Protein AF-A0A177WB47-F1 (afdb_monomer)

Sequence (197 aa):
MQNAIFSNPTEIIQFLQNNPDLIGLFPIPREPNLSLDLPILSHIHSIQEYIQTLSYNYLGEPFFVVKKSSSVRNLLKLAQKMVQQALPIKCLEATILGIYLTMKFDDLLRMSCLGGKWGAIGLSKKSDLMNKSLTYTTCYEKNNHTLLKIKLGLPVTHNPASNEKIVWKKSSIRLQDTLWDISSKEIDAHSRSLRSL

Nearest PDB structures (foldseek):
  6j8o-assembly1_B  TM=9.085E-01  e=1.543E-15  Homo sapiens
  6j8n-assembly2_D  TM=9.228E-01  e=4.331E-15  Homo sapiens
  6jzd-assembly1_A  TM=8.243E-01  e=1.215E-14  Mus musculus
  6j4s-assembly1_A  TM=8.209E-01  e=1.975E-14  Homo sapiens
  6jzc-assembly1_A  TM=8.174E-01  e=3.624E-14  Mus musculus

Radius of gyration: 19.15 Å; Cα contacts (8 Å, |Δi|>4): 218; chains: 1; bounding box: 44×48×48 Å

Foldseek 3Di:
DPPPPDPDPVVVVVVCVVCVCVVVVQDQDDQFPPDPPDDPVSLLVSLQVLLPSLPADPPPDAPQDDDLQFFLLVLLVSLVVCNVVSHHHAFVNQLSVSCNSCLPPPQAFSQDDRPNFGWFATDDPDPLCGTDGDDDQVSCVVVVHHDFKDFGFATDHSDSPTRDGTGRGPDMDTDDPPPPVVSVVVVVVVVVVNVVD

Organism: Batrachochytrium dendrobatidis (strain JEL423) (NCBI:txid403673)

InterPro domains:
  IPR028131 Tubulinyl-Tyr carboxypeptidase [PF14822] (16-111)
  IPR028131 Tubulinyl-Tyr carboxypeptidase [PF14822] (115-195)
  IPR028131 Tubulinyl-Tyr carboxypeptidase [PTHR15750] (25-112)

Secondary structure (DSSP, 8-state):
----SSSSHHHHHHHHHH-GGGGGGSPPPPPP---TTS-HHHHHHHHHHHHHHT-B--SSS-SS---TTSBHHHHHHHHHHHHHH---B-HHHHHHHHHHHTTT-TT--TT--BTTB-------SSGGGSS-SS--HHHHHHTT----EEEE--PPPS-TT--PBP---SEEEEPPTT-HHHHHHHHHHHHHHHHT-

Mean predicted aligned error: 7.36 Å

pLDDT: mean 83.77, std 13.27, range [35.53, 98.25]

Solvent-accessible surface area (backbone atoms only — not comparable to full-atom values): 12032 Å² total; per-residue (Å²): 134,83,85,62,93,52,95,49,72,66,58,50,53,54,51,50,69,76,42,65,70,61,60,74,77,60,71,82,76,69,78,54,72,70,60,84,90,52,57,71,69,57,36,54,48,33,47,44,51,42,61,53,72,36,36,74,55,80,80,81,72,74,84,68,85,82,62,76,84,43,25,44,29,60,46,40,58,50,29,53,49,46,67,75,65,57,56,45,37,48,44,70,52,32,42,44,37,49,52,53,78,45,37,87,41,82,82,56,48,62,78,38,54,55,97,87,44,54,60,46,71,45,42,47,98,44,78,78,66,31,56,46,81,79,74,66,68,71,43,37,51,76,68,78,38,83,82,53,66,52,68,41,47,53,65,56,78,63,57,69,80,34,76,54,58,64,46,67,65,73,46,75,50,71,55,59,101,84,47,66,74,56,54,48,51,54,53,49,49,54,55,52,58,61,77,77,109

Structure (mmCIF, N/CA/C/O backbone):
data_AF-A0A177WB47-F1
#
_entry.id   AF-A0A177WB47-F1
#
loop_
_atom_site.group_PDB
_atom_site.id
_atom_site.type_symbol
_atom_site.label_atom_id
_atom_site.label_alt_id
_atom_site.label_comp_id
_atom_site.label_asym_id
_atom_site.label_entity_id
_atom_site.label_seq_id
_atom_site.pdbx_PDB_ins_code
_atom_site.Cartn_x
_atom_site.Cartn_y
_atom_site.Cartn_z
_atom_site.occupancy
_atom_site.B_iso_or_equiv
_atom_site.auth_seq_id
_atom_site.auth_comp_id
_atom_site.auth_asym_id
_atom_site.auth_atom_id
_atom_site.pdbx_PDB_model_num
ATOM 1 N N . MET A 1 1 ? -3.945 27.318 7.283 1.00 35.53 1 MET A N 1
ATOM 2 C CA . MET A 1 1 ? -4.902 27.750 8.319 1.00 35.53 1 MET A CA 1
ATOM 3 C C . MET A 1 1 ? -5.394 26.487 9.014 1.00 35.53 1 MET A C 1
ATOM 5 O O . MET A 1 1 ? -6.149 25.738 8.411 1.00 35.53 1 MET A O 1
ATOM 9 N N . GLN A 1 2 ? -4.845 26.145 10.182 1.00 43.19 2 GLN A N 1
ATOM 10 C CA . GLN A 1 2 ? -5.399 25.058 10.994 1.00 43.19 2 GLN A CA 1
ATOM 11 C C . GLN A 1 2 ? -6.590 25.649 11.744 1.00 43.19 2 GLN A C 1
ATOM 13 O O . GLN A 1 2 ? -6.401 26.388 12.703 1.00 43.19 2 GLN A O 1
ATOM 18 N N . ASN A 1 3 ? -7.804 25.361 11.280 1.00 41.91 3 ASN A N 1
ATOM 19 C CA . ASN A 1 3 ? -9.007 25.551 12.086 1.00 41.91 3 ASN A CA 1
ATOM 20 C C . ASN A 1 3 ? -9.001 24.453 13.152 1.00 41.91 3 ASN A C 1
ATOM 22 O O . ASN A 1 3 ? -9.633 23.411 12.988 1.00 41.91 3 ASN A O 1
ATOM 26 N N . ALA A 1 4 ? -8.178 24.624 14.182 1.00 61.75 4 ALA A N 1
ATOM 27 C CA . ALA A 1 4 ? -8.103 23.666 15.266 1.00 61.75 4 ALA A CA 1
ATOM 28 C C . ALA A 1 4 ? -9.305 23.909 16.184 1.00 61.75 4 ALA A C 1
ATOM 30 O O . ALA A 1 4 ? -9.297 24.811 17.010 1.00 61.75 4 ALA A O 1
ATOM 31 N N . ILE A 1 5 ? -10.356 23.108 15.987 1.00 74.06 5 ILE A N 1
ATOM 32 C CA . ILE A 1 5 ? -11.544 23.038 16.857 1.00 74.06 5 ILE A CA 1
ATOM 33 C C . ILE A 1 5 ? -11.142 22.729 18.314 1.00 74.06 5 ILE A C 1
ATOM 35 O O . ILE A 1 5 ? -11.866 23.079 19.239 1.00 74.06 5 ILE A O 1
ATOM 39 N N . PHE A 1 6 ? -9.971 22.115 18.514 1.00 81.19 6 PHE A N 1
ATOM 40 C CA . PHE A 1 6 ? -9.414 21.752 19.813 1.00 81.19 6 PHE A CA 1
ATOM 41 C C . PHE A 1 6 ? -8.069 22.443 20.036 1.00 81.19 6 PHE A C 1
ATOM 43 O O . PHE A 1 6 ? -7.228 22.486 19.135 1.00 81.19 6 PHE A O 1
ATOM 50 N N . SER A 1 7 ? -7.852 22.934 21.251 1.00 81.19 7 SER A N 1
ATOM 51 C CA . SER A 1 7 ? -6.671 23.718 21.625 1.00 81.19 7 SER A CA 1
ATOM 52 C C . SER A 1 7 ? -5.485 22.832 22.020 1.00 81.19 7 SER A C 1
ATOM 54 O O . SER A 1 7 ? -4.336 23.267 21.960 1.00 81.19 7 SER A O 1
ATOM 56 N N . ASN A 1 8 ? -5.742 21.585 22.433 1.00 85.06 8 ASN A N 1
ATOM 57 C CA . ASN A 1 8 ? -4.722 20.609 22.827 1.00 85.06 8 ASN A CA 1
ATOM 58 C C . ASN A 1 8 ? -5.197 19.147 22.626 1.00 85.06 8 ASN A C 1
ATOM 60 O O . ASN A 1 8 ? -6.395 18.899 22.476 1.00 85.06 8 ASN A O 1
ATOM 64 N N . PRO A 1 9 ? -4.281 18.154 22.632 1.00 85.12 9 PRO A N 1
ATOM 65 C CA . PRO A 1 9 ? -4.636 16.742 22.447 1.00 85.12 9 PRO A CA 1
ATOM 66 C C . PRO A 1 9 ? -5.570 16.162 23.518 1.00 85.12 9 PRO A C 1
ATOM 68 O O . PRO A 1 9 ? -6.348 15.259 23.217 1.00 85.12 9 PRO A O 1
ATOM 71 N N . THR A 1 10 ? -5.514 16.663 24.753 1.00 89.31 10 THR A N 1
ATOM 72 C CA . THR A 1 10 ? -6.343 16.164 25.861 1.00 89.31 10 THR A CA 1
ATOM 73 C C . THR A 1 10 ? -7.822 16.456 25.622 1.00 89.31 10 THR A C 1
ATOM 75 O O . THR A 1 10 ? -8.659 15.587 25.854 1.00 89.31 10 THR A O 1
ATOM 78 N N . GLU A 1 11 ? -8.147 17.634 25.081 1.00 92.00 11 GLU A N 1
ATOM 79 C CA . GLU A 1 11 ? -9.515 17.988 24.683 1.00 92.00 11 GLU A CA 1
ATOM 80 C C . GLU A 1 11 ? -10.075 17.027 23.629 1.00 92.00 11 GLU A C 1
ATOM 82 O O . GLU A 1 11 ? -11.230 16.620 23.726 1.00 92.00 11 GLU A O 1
ATOM 87 N N . ILE A 1 12 ? -9.250 16.604 22.664 1.00 88.75 12 ILE A N 1
ATOM 88 C CA . ILE A 1 12 ? -9.646 15.628 21.639 1.00 88.75 12 ILE A CA 1
ATOM 89 C C . ILE A 1 12 ? -9.969 14.281 22.289 1.00 88.75 12 ILE A C 1
ATOM 91 O O . ILE A 1 12 ? -11.000 13.682 21.989 1.00 88.75 12 ILE A O 1
ATOM 95 N N . ILE A 1 13 ? -9.103 13.802 23.188 1.00 89.12 13 ILE A N 1
ATOM 96 C CA . ILE A 1 13 ? -9.300 12.522 23.883 1.00 89.12 13 ILE A CA 1
ATOM 97 C C . ILE A 1 13 ? -10.595 12.560 24.694 1.00 89.12 13 ILE A C 1
ATOM 99 O O . ILE A 1 13 ? -11.420 11.658 24.559 1.00 89.12 13 ILE A O 1
ATOM 103 N N . GLN A 1 14 ? -10.799 13.617 25.482 1.00 92.75 14 GLN A N 1
ATOM 104 C CA . GLN A 1 14 ? -11.998 13.766 26.300 1.00 92.75 14 GLN A CA 1
ATOM 105 C C . GLN A 1 14 ? -13.261 13.860 25.436 1.00 92.75 14 GLN A C 1
ATOM 107 O O . GLN A 1 14 ? -14.273 13.236 25.749 1.00 92.75 14 GLN A O 1
ATOM 112 N N . PHE A 1 15 ? -13.201 14.598 24.324 1.00 92.56 15 PHE A N 1
ATOM 113 C CA . PHE A 1 15 ? -14.300 14.690 23.370 1.00 92.56 15 PHE A CA 1
ATOM 114 C C . PHE A 1 15 ? -14.662 13.315 22.797 1.00 92.56 15 PHE A C 1
ATOM 116 O O . PHE A 1 15 ? -15.832 12.945 22.813 1.00 92.56 15 PHE A O 1
ATOM 123 N N . LEU A 1 16 ? -13.679 12.534 22.341 1.00 90.31 16 LEU A N 1
ATOM 124 C CA . LEU A 1 16 ? -13.920 11.195 21.797 1.00 90.31 16 LEU A CA 1
ATOM 125 C C . LEU A 1 16 ? -14.473 10.232 22.858 1.00 90.31 16 LEU A C 1
ATOM 127 O O . LEU A 1 16 ? -15.397 9.477 22.568 1.00 90.31 16 LEU A O 1
ATOM 131 N N . GLN A 1 17 ? -13.959 10.282 24.090 1.00 91.12 17 GLN A N 1
ATOM 132 C CA . GLN A 1 17 ? -14.448 9.461 25.206 1.00 91.12 17 GLN A CA 1
ATOM 133 C C . GLN A 1 17 ? -15.896 9.788 25.586 1.00 91.12 17 GLN A C 1
ATOM 135 O O . GLN A 1 17 ? -16.665 8.884 25.902 1.00 91.12 17 GLN A O 1
ATOM 140 N N . ASN A 1 18 ? -16.274 11.065 25.524 1.00 95.12 18 ASN A N 1
ATOM 141 C CA . ASN A 1 18 ? -17.628 11.520 25.834 1.00 95.12 18 ASN A CA 1
ATOM 142 C C . ASN A 1 18 ? -18.629 11.268 24.694 1.00 95.12 18 ASN A C 1
ATOM 144 O O . ASN A 1 18 ? -19.830 11.394 24.915 1.00 95.12 18 ASN A O 1
ATOM 148 N N . ASN A 1 19 ? -18.159 10.934 23.488 1.00 93.31 19 ASN A N 1
ATOM 149 C CA . ASN A 1 19 ? -18.999 10.737 22.305 1.00 93.31 19 ASN A CA 1
ATOM 150 C C . ASN A 1 19 ? -18.713 9.375 21.635 1.00 93.31 19 ASN A C 1
ATOM 152 O O . ASN A 1 19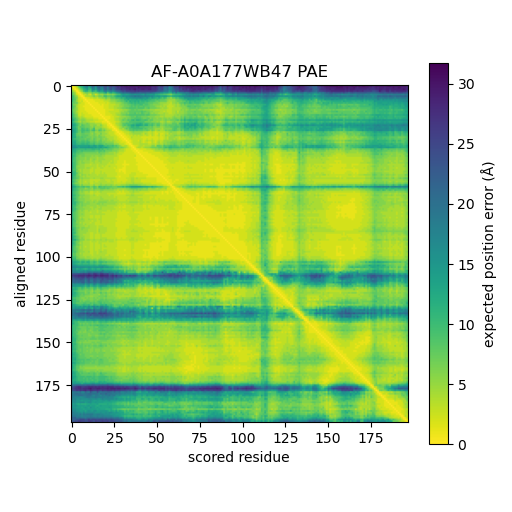 ? -18.278 9.336 20.479 1.00 93.31 19 ASN A O 1
ATOM 156 N N . PRO A 1 20 ? -18.954 8.243 22.326 1.00 89.00 20 PRO A N 1
ATOM 157 C CA . PRO A 1 20 ? -18.661 6.913 21.787 1.00 89.00 20 PRO A CA 1
ATOM 158 C C . PRO A 1 20 ? -19.474 6.587 20.524 1.00 89.00 20 PRO A C 1
ATOM 160 O O . PRO A 1 20 ? -18.984 5.884 19.641 1.00 89.00 20 PRO A O 1
ATOM 163 N N . ASP A 1 21 ? -20.675 7.153 20.390 1.00 89.12 21 ASP A N 1
ATOM 164 C CA . ASP A 1 21 ? -21.579 6.917 19.258 1.00 89.12 21 ASP A CA 1
ATOM 165 C C . ASP A 1 21 ? -21.038 7.449 17.921 1.00 89.12 21 ASP A C 1
ATOM 167 O O . ASP A 1 21 ? -21.497 7.027 16.857 1.00 89.12 21 ASP A O 1
ATOM 171 N N . LEU A 1 22 ? -20.008 8.310 17.944 1.00 86.62 22 LEU A N 1
ATOM 172 C CA . LEU A 1 22 ? -19.309 8.764 16.735 1.00 86.62 22 LEU A CA 1
ATOM 173 C C . LEU A 1 22 ? -18.748 7.598 15.916 1.00 86.62 22 LEU A C 1
ATOM 175 O O . LEU A 1 22 ? -18.581 7.737 14.705 1.00 86.62 22 LEU A O 1
ATOM 179 N N . ILE A 1 23 ? -18.495 6.443 16.541 1.00 80.50 23 ILE A N 1
ATOM 180 C CA . ILE A 1 23 ? -18.060 5.238 15.830 1.00 80.50 23 ILE A CA 1
ATOM 181 C C . ILE A 1 23 ? -19.083 4.785 14.778 1.00 80.50 23 ILE A C 1
ATOM 183 O O . ILE A 1 23 ? -18.698 4.282 13.726 1.00 80.50 23 ILE A O 1
ATOM 187 N N . GLY A 1 24 ? -20.377 5.026 15.012 1.00 80.44 24 GLY A N 1
ATOM 188 C CA . GLY A 1 24 ? -21.456 4.675 14.089 1.00 80.44 24 GLY A CA 1
ATOM 189 C C . GLY A 1 24 ? -21.517 5.547 12.831 1.00 80.44 24 GLY A C 1
ATOM 190 O O . GLY A 1 24 ? -22.168 5.166 11.861 1.00 80.44 24 GLY A O 1
ATOM 191 N N . LEU A 1 25 ? -20.823 6.692 12.812 1.00 82.88 25 LEU A N 1
ATOM 192 C CA . LEU A 1 25 ? -20.766 7.582 11.646 1.00 82.88 25 LEU A CA 1
ATOM 193 C C . LEU A 1 25 ? -19.817 7.075 10.552 1.00 82.88 25 LEU A C 1
ATOM 195 O O . LEU A 1 25 ? -19.886 7.548 9.417 1.00 82.88 25 LEU A O 1
ATOM 199 N N . PHE A 1 26 ? -18.940 6.123 10.878 1.00 79.44 26 PHE A N 1
ATOM 200 C CA . PHE A 1 26 ? -17.936 5.587 9.965 1.00 79.44 26 PHE A CA 1
ATOM 201 C C . PHE A 1 26 ? -18.284 4.136 9.615 1.00 79.44 26 PHE A C 1
ATOM 203 O O . PHE A 1 26 ? -17.839 3.212 10.300 1.00 79.44 26 PHE A O 1
ATOM 210 N N . PRO A 1 27 ? -19.107 3.903 8.575 1.00 82.88 27 PRO A N 1
ATOM 211 C CA . PRO A 1 27 ? -19.481 2.552 8.188 1.00 82.88 27 PRO A CA 1
ATOM 212 C C . PRO A 1 27 ? -18.251 1.756 7.746 1.00 82.88 27 PRO A C 1
ATOM 214 O O . PRO A 1 27 ? -17.346 2.292 7.103 1.00 82.88 27 PRO A O 1
ATOM 217 N N . ILE A 1 28 ? -18.258 0.453 8.038 1.00 86.69 28 ILE A N 1
ATOM 218 C CA . ILE A 1 28 ? -17.223 -0.470 7.564 1.00 86.69 28 ILE A CA 1
ATOM 219 C C . ILE A 1 28 ? -17.190 -0.405 6.026 1.00 86.69 28 ILE A C 1
ATOM 221 O O . ILE A 1 28 ? -18.231 -0.621 5.389 1.00 86.69 28 ILE A O 1
ATOM 225 N N . PRO A 1 29 ? -16.032 -0.105 5.409 1.00 91.62 29 PRO A N 1
ATOM 226 C CA . PRO A 1 29 ? -15.920 -0.035 3.964 1.00 91.62 29 PRO A CA 1
ATOM 227 C C . PRO A 1 29 ? -16.296 -1.356 3.302 1.00 91.62 29 PRO A C 1
ATOM 229 O O . PRO A 1 29 ? -15.897 -2.434 3.747 1.00 91.62 29 PRO A O 1
ATOM 232 N N . ARG A 1 30 ? -17.040 -1.271 2.199 1.00 90.50 30 ARG A N 1
ATOM 233 C CA . ARG A 1 30 ? -17.359 -2.445 1.383 1.00 90.50 30 ARG A CA 1
ATOM 234 C C . ARG A 1 30 ? -16.112 -2.905 0.641 1.00 90.50 30 ARG A C 1
ATOM 236 O O . ARG A 1 30 ? -15.402 -2.085 0.064 1.00 90.50 30 ARG A O 1
ATOM 243 N N . GLU A 1 31 ? -15.881 -4.212 0.628 1.00 91.19 31 GLU A N 1
ATOM 244 C CA . GLU A 1 31 ? -14.813 -4.811 -0.169 1.00 91.19 31 GLU A CA 1
ATOM 245 C C . GLU A 1 31 ? -14.965 -4.466 -1.664 1.00 91.19 31 GLU A C 1
ATOM 247 O O . GLU A 1 31 ? -16.089 -4.294 -2.152 1.00 91.19 31 GLU A O 1
ATOM 252 N N . PRO A 1 32 ? -13.849 -4.348 -2.407 1.00 92.38 32 PRO A N 1
ATOM 253 C CA . PRO A 1 32 ? -13.889 -3.947 -3.805 1.00 92.38 32 PRO A CA 1
ATOM 254 C C . PRO A 1 32 ? -14.646 -4.972 -4.655 1.00 92.38 32 PRO A C 1
ATOM 256 O O . PRO A 1 32 ? -14.487 -6.184 -4.491 1.00 92.38 32 PRO A O 1
ATOM 259 N N . ASN A 1 33 ? -15.435 -4.492 -5.620 1.00 87.81 33 ASN A N 1
ATOM 260 C CA . ASN A 1 33 ? -16.057 -5.373 -6.602 1.00 87.81 33 ASN A CA 1
ATOM 261 C C . ASN A 1 33 ? -14.995 -5.871 -7.583 1.00 87.81 33 ASN A C 1
ATOM 263 O O . ASN A 1 33 ? -14.490 -5.126 -8.420 1.00 87.81 33 ASN A O 1
ATOM 267 N N . LEU A 1 34 ? -14.677 -7.154 -7.478 1.00 87.38 34 LEU A N 1
ATOM 268 C CA . LEU A 1 34 ? -13.684 -7.800 -8.317 1.00 87.38 34 LEU A CA 1
ATOM 269 C C . LEU A 1 34 ? -14.317 -8.850 -9.245 1.00 87.38 34 LEU A C 1
ATOM 271 O O . LEU A 1 34 ? -13.699 -9.888 -9.478 1.00 87.38 34 LEU A O 1
ATOM 275 N N . SER A 1 35 ? -15.549 -8.636 -9.726 1.00 87.12 35 SER A N 1
ATOM 276 C CA . SER A 1 35 ? -16.195 -9.548 -10.687 1.00 87.12 35 SER A CA 1
ATOM 277 C C . SER A 1 35 ? -15.320 -9.767 -11.923 1.00 87.12 35 SER A C 1
ATOM 279 O O . SER A 1 35 ? -14.767 -8.806 -12.453 1.00 87.12 35 SER A O 1
ATOM 281 N N . LEU A 1 36 ? -15.211 -11.009 -12.399 1.00 80.12 36 LEU A N 1
ATOM 282 C CA . LEU A 1 36 ? -14.372 -11.362 -13.553 1.00 80.12 36 LEU A CA 1
ATOM 283 C C . LEU A 1 36 ? -14.851 -10.724 -14.869 1.00 80.12 36 LEU A C 1
ATOM 285 O O . LEU A 1 36 ? -14.055 -10.595 -15.791 1.00 80.12 36 LEU A O 1
ATOM 289 N N . ASP A 1 37 ? -16.103 -10.265 -14.928 1.00 87.19 37 ASP A N 1
ATOM 290 C CA . ASP A 1 37 ? -16.680 -9.602 -16.108 1.00 87.19 37 ASP A CA 1
ATOM 291 C C . ASP A 1 37 ? -16.164 -8.169 -16.314 1.00 87.19 37 ASP A C 1
ATOM 293 O O . ASP A 1 37 ? -16.398 -7.554 -17.356 1.00 87.19 37 ASP A O 1
ATOM 297 N N . LEU A 1 38 ? -15.488 -7.600 -15.310 1.00 86.00 38 LEU A N 1
ATOM 298 C CA . LEU A 1 38 ? -14.963 -6.242 -15.380 1.00 86.00 38 LEU A CA 1
ATOM 299 C C . LEU A 1 38 ? -13.531 -6.221 -15.943 1.00 86.00 38 LEU A C 1
ATOM 301 O O . LEU A 1 38 ? -12.730 -7.107 -15.641 1.00 86.00 38 LEU A O 1
ATOM 305 N N . PRO A 1 39 ? -13.154 -5.169 -16.692 1.00 86.44 39 PRO A N 1
ATOM 306 C CA . PRO A 1 39 ? -11.772 -4.969 -17.110 1.00 86.44 39 PRO A CA 1
ATOM 307 C C . PRO A 1 39 ? -10.815 -4.826 -15.917 1.00 86.44 39 PRO A C 1
ATOM 309 O O . PRO A 1 39 ? -11.140 -4.189 -14.915 1.00 86.44 39 PRO A O 1
ATOM 312 N N . ILE A 1 40 ? -9.572 -5.293 -16.072 1.00 84.25 40 ILE A N 1
ATOM 313 C CA . ILE A 1 40 ? -8.533 -5.221 -15.026 1.00 84.25 40 ILE A CA 1
ATOM 314 C C . ILE A 1 40 ? -8.281 -3.800 -14.494 1.00 84.25 40 ILE A C 1
ATOM 316 O O . ILE A 1 40 ? -8.005 -3.610 -13.311 1.00 84.25 40 ILE A O 1
ATOM 320 N N . LEU A 1 41 ? -8.412 -2.772 -15.340 1.00 84.12 41 LEU A N 1
ATOM 321 C CA . LEU A 1 41 ? -8.284 -1.376 -14.904 1.00 84.12 41 LEU A CA 1
ATOM 322 C C . LEU A 1 41 ? -9.405 -0.966 -13.940 1.00 84.12 41 LEU A C 1
ATOM 324 O O . LEU A 1 41 ? -9.142 -0.221 -12.998 1.00 84.12 41 LEU A O 1
ATOM 328 N N . SER A 1 42 ? -10.622 -1.478 -14.135 1.00 88.19 42 SER A N 1
ATOM 329 C CA . SER A 1 42 ? -11.742 -1.263 -13.216 1.00 88.19 42 SER A CA 1
ATOM 330 C C . SER A 1 42 ? -11.470 -1.926 -11.867 1.00 88.19 42 SER A C 1
ATOM 332 O O . SER A 1 42 ? -11.699 -1.306 -10.834 1.00 88.19 42 SER A O 1
ATOM 334 N N . HIS A 1 43 ? -10.883 -3.129 -11.854 1.00 88.94 43 HIS A N 1
ATOM 335 C CA . HIS A 1 43 ? -10.451 -3.770 -10.605 1.00 88.94 43 HIS A CA 1
ATOM 336 C C . HIS A 1 43 ? -9.392 -2.952 -9.873 1.00 88.94 43 HIS A C 1
ATOM 338 O O . HIS A 1 43 ? -9.518 -2.722 -8.675 1.00 88.94 43 HIS A O 1
ATOM 344 N N . ILE A 1 44 ? -8.362 -2.483 -10.584 1.00 88.19 44 ILE A N 1
ATOM 345 C CA . ILE A 1 44 ? -7.301 -1.644 -10.007 1.00 88.19 44 ILE A CA 1
ATOM 346 C C . ILE A 1 44 ? -7.896 -0.369 -9.394 1.00 88.19 44 ILE A C 1
ATOM 348 O O . ILE A 1 44 ? -7.496 0.017 -8.295 1.00 88.19 44 ILE A O 1
ATOM 352 N N . HIS A 1 45 ? -8.867 0.253 -10.069 1.00 88.94 45 HIS A N 1
ATOM 353 C CA . HIS A 1 45 ? -9.577 1.421 -9.553 1.00 88.94 45 HIS A CA 1
ATOM 354 C C . HIS A 1 45 ? -10.328 1.105 -8.257 1.00 88.94 45 HIS A C 1
ATOM 356 O O . HIS A 1 45 ? -10.079 1.752 -7.244 1.00 88.94 45 HIS A O 1
ATOM 362 N N . SER A 1 46 ? -11.166 0.064 -8.251 1.00 92.56 46 SER A N 1
ATOM 363 C CA . SER A 1 46 ? -11.932 -0.324 -7.062 1.00 92.56 46 SER A CA 1
ATOM 364 C C . SER A 1 46 ? -11.036 -0.717 -5.884 1.00 92.56 46 SER A C 1
ATOM 366 O O . SER A 1 46 ? -11.344 -0.394 -4.739 1.00 92.56 46 SER A O 1
ATOM 368 N N . ILE A 1 47 ? -9.898 -1.370 -6.141 1.00 93.62 47 ILE A N 1
ATOM 369 C CA . ILE A 1 47 ? -8.898 -1.680 -5.108 1.00 93.62 47 ILE A CA 1
ATOM 370 C C . ILE A 1 47 ? -8.310 -0.397 -4.520 1.00 93.62 47 ILE A C 1
ATOM 372 O O . ILE A 1 47 ? -8.163 -0.286 -3.303 1.00 93.62 47 ILE A O 1
ATOM 376 N N . GLN A 1 48 ? -7.962 0.571 -5.368 1.00 93.44 48 GLN A N 1
ATOM 377 C CA . GLN A 1 48 ? -7.398 1.834 -4.914 1.00 93.44 48 GLN A CA 1
ATOM 378 C C . GLN A 1 48 ? -8.413 2.666 -4.118 1.00 93.44 48 GLN A C 1
ATOM 380 O O . GLN A 1 48 ? -8.037 3.235 -3.093 1.00 93.44 48 GLN A O 1
ATOM 385 N N . GLU A 1 49 ? -9.678 2.707 -4.545 1.00 93.62 49 GLU A N 1
ATOM 386 C CA . GLU A 1 49 ? -10.769 3.345 -3.797 1.00 93.62 49 GLU A CA 1
ATOM 387 C C . GLU A 1 49 ? -10.929 2.699 -2.422 1.00 93.62 49 GLU A C 1
ATOM 389 O O . GLU A 1 49 ? -10.908 3.394 -1.409 1.00 93.62 49 GLU A O 1
ATOM 394 N N . TYR A 1 50 ? -10.981 1.366 -2.365 1.00 95.69 50 TYR A N 1
ATOM 395 C CA . TYR A 1 50 ? -11.052 0.635 -1.104 1.00 95.69 50 TYR A CA 1
ATOM 396 C C . TYR A 1 50 ? -9.884 0.986 -0.165 1.00 95.69 50 TYR A C 1
ATOM 398 O O . TYR A 1 50 ? -10.105 1.363 0.985 1.00 95.69 50 TYR A O 1
ATOM 406 N N . ILE A 1 51 ? -8.642 0.963 -0.660 1.00 95.19 51 ILE A N 1
ATOM 407 C CA . ILE A 1 51 ? -7.453 1.355 0.118 1.00 95.19 51 ILE A CA 1
ATOM 408 C C . ILE A 1 51 ? -7.568 2.792 0.650 1.00 95.19 51 ILE A C 1
ATOM 410 O O . ILE A 1 51 ? -7.147 3.065 1.773 1.00 95.19 51 ILE A O 1
ATOM 414 N N . GLN A 1 52 ? -8.133 3.714 -0.133 1.00 93.94 52 GLN A N 1
ATOM 415 C CA . GLN A 1 52 ? -8.337 5.101 0.287 1.00 93.94 52 GLN A CA 1
ATOM 416 C C . GLN A 1 52 ? -9.417 5.237 1.361 1.00 93.94 52 GLN A C 1
ATOM 418 O O . GLN A 1 52 ? -9.236 6.043 2.271 1.00 93.94 52 GLN A O 1
ATOM 423 N N . THR A 1 53 ? -10.492 4.441 1.306 1.00 94.31 53 THR A N 1
ATOM 424 C CA . THR A 1 53 ? -11.555 4.480 2.329 1.00 94.31 53 THR A CA 1
ATOM 425 C C . THR A 1 53 ? -11.055 4.108 3.726 1.00 94.31 53 THR A C 1
ATOM 427 O O . THR A 1 53 ? -11.532 4.671 4.707 1.00 94.31 53 THR A O 1
ATOM 430 N N . LEU A 1 54 ? -10.031 3.249 3.826 1.00 94.31 54 LEU A N 1
ATOM 431 C CA . LEU A 1 54 ? -9.380 2.927 5.102 1.00 94.31 54 LEU A CA 1
ATOM 432 C C . LEU A 1 54 ? -8.676 4.141 5.726 1.00 94.31 54 LEU A C 1
ATOM 434 O O . LEU A 1 54 ? -8.481 4.175 6.933 1.00 94.31 54 LEU A O 1
ATOM 438 N N . SER A 1 55 ? -8.358 5.168 4.933 1.00 93.06 55 SER A N 1
ATOM 439 C CA . SER A 1 55 ? -7.655 6.388 5.342 1.00 93.06 55 SER A CA 1
ATOM 440 C C . SER A 1 55 ? -6.195 6.181 5.768 1.00 93.06 55 SER A C 1
ATOM 442 O O . SER A 1 55 ? -5.760 5.116 6.212 1.00 93.06 55 SER A O 1
ATOM 444 N N . TYR A 1 56 ? -5.399 7.245 5.621 1.00 94.25 56 TYR A N 1
ATOM 445 C CA . TYR A 1 56 ? -4.010 7.246 6.075 1.00 94.25 56 TYR A CA 1
ATOM 446 C C . TYR A 1 56 ? -3.952 7.341 7.604 1.00 94.25 56 TYR A C 1
ATOM 448 O O . TYR A 1 56 ? -4.562 8.222 8.205 1.00 94.25 56 TYR A O 1
ATOM 456 N N . ASN A 1 57 ? -3.172 6.476 8.248 1.00 95.06 57 ASN A N 1
ATOM 457 C CA . ASN A 1 57 ? -2.995 6.500 9.697 1.00 95.06 57 ASN A CA 1
ATOM 458 C C . ASN A 1 57 ? -2.068 7.650 10.150 1.00 95.06 57 ASN A C 1
ATOM 460 O O . ASN A 1 57 ? -0.844 7.604 9.962 1.00 95.06 57 ASN A O 1
ATOM 464 N N . TYR A 1 58 ? -2.656 8.657 10.805 1.00 91.06 58 TYR A N 1
ATOM 465 C CA . TYR A 1 58 ? -1.957 9.804 11.402 1.00 91.06 58 TYR A CA 1
ATOM 466 C C . TYR A 1 58 ? -1.650 9.653 12.903 1.00 91.06 58 TYR A C 1
ATOM 468 O O . TYR A 1 58 ? -0.960 10.506 13.453 1.00 91.06 58 TYR A O 1
ATOM 476 N N . LEU A 1 59 ? -2.077 8.565 13.554 1.00 86.88 59 LEU A N 1
ATOM 477 C CA . LEU A 1 59 ? -1.984 8.350 15.009 1.00 86.88 59 LEU A CA 1
ATOM 478 C C . LEU A 1 59 ? -0.587 7.918 15.500 1.00 86.88 59 LEU A C 1
ATOM 480 O O . LEU A 1 59 ? -0.412 7.553 16.657 1.00 86.88 59 LEU A O 1
ATOM 484 N N . GLY A 1 60 ? 0.427 7.955 14.632 1.00 79.88 60 GLY A N 1
ATOM 485 C CA . GLY A 1 60 ? 1.815 7.640 14.987 1.00 79.88 60 GLY A CA 1
ATOM 486 C C . GLY A 1 60 ? 2.129 6.146 14.936 1.00 79.88 60 GLY A C 1
ATOM 487 O O . GLY A 1 60 ? 2.953 5.744 14.111 1.00 79.88 60 GLY A O 1
ATOM 488 N N . GLU A 1 61 ? 1.422 5.320 15.703 1.00 88.62 61 GLU A N 1
ATOM 489 C CA . GLU A 1 61 ? 1.660 3.872 15.776 1.00 88.62 61 GLU A CA 1
ATOM 490 C C . GLU A 1 61 ? 0.848 3.083 14.730 1.00 88.62 61 GLU A C 1
ATOM 492 O O . GLU A 1 61 ? -0.317 3.402 14.474 1.00 88.62 61 GLU A O 1
ATOM 497 N N . PRO A 1 62 ? 1.441 2.074 14.062 1.00 92.75 62 PRO A N 1
ATOM 498 C CA . PRO A 1 62 ? 0.714 1.234 13.115 1.00 92.75 62 PRO A CA 1
ATOM 499 C C . PRO A 1 62 ? -0.199 0.241 13.845 1.00 92.75 62 PRO A C 1
ATOM 501 O O . PRO A 1 62 ? 0.241 -0.461 14.754 1.00 92.75 62 PRO A O 1
ATOM 504 N N . PHE A 1 63 ? -1.444 0.104 13.383 1.00 96.56 63 PHE A N 1
ATOM 505 C CA . PHE A 1 63 ? -2.344 -0.956 13.853 1.00 96.56 63 PHE A CA 1
ATOM 506 C C . PHE A 1 63 ? -1.894 -2.339 13.359 1.00 96.56 63 PHE A C 1
ATOM 508 O O . PHE A 1 63 ? -2.091 -3.343 14.045 1.00 96.56 63 PHE A O 1
ATOM 515 N N . PHE A 1 64 ? -1.237 -2.400 12.192 1.00 97.38 64 PHE A N 1
ATOM 516 C CA . PHE A 1 64 ? -0.776 -3.642 11.582 1.00 97.38 64 PHE A CA 1
ATOM 517 C C . PHE A 1 64 ? 0.739 -3.624 11.360 1.00 97.38 64 PHE A C 1
ATOM 519 O O . PHE A 1 64 ? 1.275 -3.019 10.431 1.00 97.38 64 PHE A O 1
ATOM 526 N N . VAL A 1 65 ? 1.472 -4.354 12.200 1.00 96.88 65 VAL A N 1
ATOM 527 C CA . VAL A 1 65 ? 2.937 -4.411 12.104 1.00 96.88 65 VAL A CA 1
ATOM 528 C C . VAL A 1 65 ? 3.377 -5.314 10.948 1.00 96.88 65 VAL A C 1
ATOM 530 O O . VAL A 1 65 ? 3.355 -6.545 11.039 1.00 96.88 65 VAL A O 1
ATOM 533 N N . VAL A 1 66 ? 3.854 -4.704 9.861 1.00 96.50 66 VAL A N 1
ATOM 534 C CA . VAL A 1 66 ? 4.396 -5.430 8.704 1.00 96.50 66 VAL A CA 1
ATOM 535 C C . VAL A 1 66 ? 5.858 -5.823 8.933 1.00 96.50 66 VAL A C 1
ATOM 537 O O . VAL A 1 66 ? 6.776 -5.006 8.846 1.00 96.50 66 VAL A O 1
ATOM 540 N N . LYS A 1 67 ? 6.105 -7.121 9.138 1.00 97.19 67 LYS A N 1
ATOM 541 C CA . LYS A 1 67 ? 7.458 -7.699 9.150 1.00 97.19 67 LYS A CA 1
ATOM 542 C C . LYS A 1 67 ? 7.883 -8.072 7.728 1.00 97.19 67 LYS A C 1
ATOM 544 O O . LYS A 1 67 ? 7.490 -9.114 7.216 1.00 97.19 67 LYS A O 1
ATOM 549 N N . LYS A 1 68 ? 8.727 -7.253 7.092 1.00 94.56 68 LYS A N 1
ATOM 550 C CA . LYS A 1 68 ? 9.188 -7.455 5.697 1.00 94.56 68 LYS A CA 1
ATOM 551 C C . LYS A 1 68 ? 9.895 -8.795 5.435 1.00 94.56 68 LYS A C 1
ATOM 553 O O . LYS A 1 68 ? 9.987 -9.207 4.283 1.00 94.56 68 LYS A O 1
ATOM 558 N N . SER A 1 69 ? 10.415 -9.443 6.477 1.00 95.62 69 SER A N 1
ATOM 559 C CA . SER A 1 69 ? 11.072 -10.755 6.416 1.00 95.62 69 SER A CA 1
ATOM 560 C C . SER A 1 69 ? 10.104 -11.943 6.478 1.00 95.62 69 SER A C 1
ATOM 562 O O . SER A 1 69 ? 10.546 -13.0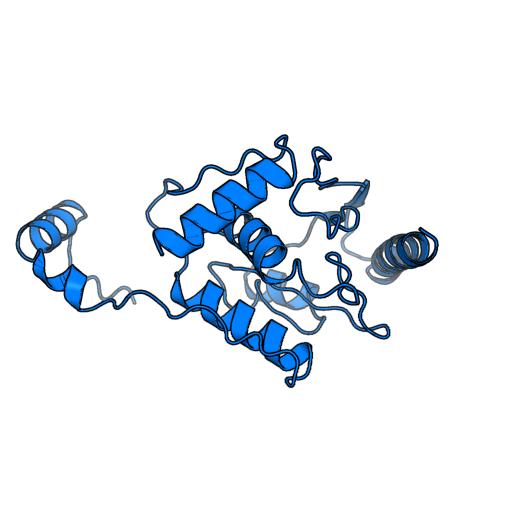80 6.295 1.00 95.62 69 SER A O 1
ATOM 564 N N . SER A 1 70 ? 8.817 -11.699 6.746 1.00 97.00 70 SER A N 1
ATOM 565 C CA . SER A 1 70 ? 7.775 -12.724 6.753 1.00 97.00 70 SER A CA 1
ATOM 566 C C . SER A 1 70 ? 7.549 -13.313 5.363 1.00 97.00 70 SER A C 1
ATOM 568 O O . SER A 1 70 ? 7.784 -12.661 4.344 1.00 97.00 70 SER A O 1
ATOM 570 N N . SER A 1 71 ? 7.051 -14.548 5.334 1.00 97.62 71 SER A N 1
ATOM 571 C CA . SER A 1 71 ? 6.583 -15.177 4.103 1.00 97.62 71 SER A CA 1
ATOM 572 C C . SER A 1 71 ? 5.355 -14.471 3.532 1.00 97.62 71 SER A C 1
ATOM 574 O O . SER A 1 71 ? 4.590 -13.844 4.272 1.00 97.62 71 SER A O 1
ATOM 576 N N . VAL A 1 72 ? 5.129 -14.641 2.228 1.00 96.31 72 VAL A N 1
ATOM 577 C CA . VAL A 1 72 ? 3.928 -14.168 1.527 1.00 96.31 72 VAL A CA 1
ATOM 578 C C . VAL A 1 72 ? 2.672 -14.640 2.257 1.00 96.31 72 VAL A C 1
ATOM 580 O O . VAL A 1 72 ? 1.882 -13.800 2.675 1.00 96.31 72 VAL A O 1
ATOM 583 N N . ARG A 1 73 ? 2.542 -15.939 2.563 1.00 97.50 73 ARG A N 1
ATOM 584 C CA . ARG A 1 73 ? 1.414 -16.493 3.336 1.00 97.50 73 ARG A CA 1
ATOM 585 C C . ARG A 1 73 ? 1.104 -15.705 4.614 1.00 97.50 73 ARG A C 1
ATOM 587 O O . ARG A 1 73 ? -0.052 -15.397 4.894 1.00 97.50 73 ARG A O 1
ATOM 594 N N . ASN A 1 74 ? 2.121 -15.378 5.411 1.00 98.12 74 ASN A N 1
ATOM 595 C CA . ASN A 1 74 ? 1.925 -14.662 6.674 1.00 98.12 74 ASN A CA 1
ATOM 596 C C . ASN A 1 74 ? 1.572 -13.186 6.463 1.00 98.12 74 ASN A C 1
ATOM 598 O O . ASN A 1 74 ? 0.791 -12.629 7.233 1.00 98.12 74 ASN A O 1
ATOM 602 N N . LEU A 1 75 ? 2.114 -12.560 5.418 1.00 97.94 75 LEU A N 1
ATOM 603 C CA . LEU A 1 75 ? 1.748 -11.199 5.030 1.00 97.94 75 LEU A CA 1
ATOM 604 C C . LEU A 1 75 ? 0.300 -11.127 4.527 1.00 97.94 75 LEU A C 1
ATOM 606 O O . LEU A 1 75 ? -0.412 -10.191 4.871 1.00 97.94 75 LEU A O 1
ATOM 610 N N . LEU A 1 76 ? -0.176 -12.139 3.802 1.00 97.25 76 LEU A N 1
ATOM 611 C CA . LEU A 1 76 ? -1.570 -12.206 3.353 1.00 97.25 76 LEU A CA 1
ATOM 612 C C . LEU A 1 76 ? -2.549 -12.437 4.504 1.00 97.25 76 LEU A C 1
ATOM 614 O O . LEU A 1 76 ? -3.604 -11.815 4.535 1.00 97.25 76 LEU A O 1
ATOM 618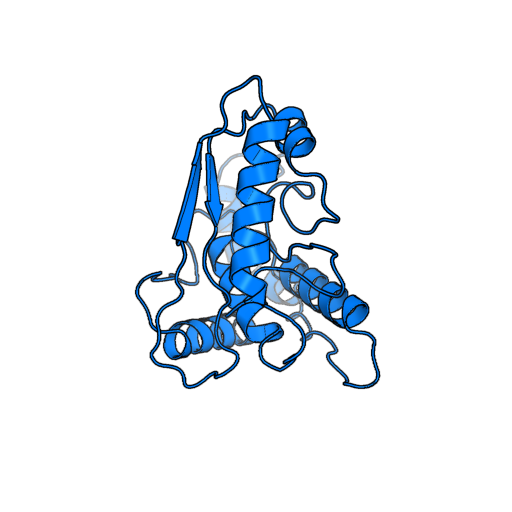 N N . LYS A 1 77 ? -2.177 -13.241 5.508 1.00 98.06 77 LYS A N 1
ATOM 619 C CA . LYS A 1 77 ? -2.952 -13.333 6.758 1.00 98.06 77 LYS A CA 1
ATOM 620 C C . LYS A 1 77 ? -3.057 -11.982 7.469 1.00 98.06 77 LYS A C 1
ATOM 622 O O . LYS A 1 77 ? -4.081 -11.692 8.079 1.00 98.06 77 LYS A O 1
ATOM 627 N N . LEU A 1 78 ? -2.010 -11.155 7.407 1.00 98.25 78 LEU A N 1
ATOM 628 C CA . LEU A 1 78 ? -2.063 -9.795 7.940 1.00 98.25 78 LEU A CA 1
ATOM 629 C C . LEU A 1 78 ? -3.001 -8.907 7.108 1.00 98.25 78 LEU A C 1
ATOM 631 O O . LEU A 1 78 ? -3.808 -8.201 7.699 1.00 98.25 78 LEU A O 1
ATOM 635 N N . ALA A 1 79 ? -2.958 -8.982 5.773 1.00 97.62 79 ALA A N 1
ATOM 636 C CA . ALA A 1 79 ? -3.899 -8.262 4.906 1.00 97.62 79 ALA A CA 1
ATOM 637 C C . ALA A 1 79 ? -5.360 -8.648 5.175 1.00 97.62 79 ALA A C 1
ATOM 639 O O . ALA A 1 79 ? -6.217 -7.776 5.265 1.00 97.62 79 ALA A O 1
ATOM 640 N N . GLN A 1 80 ? -5.641 -9.936 5.378 1.00 97.00 80 GLN A N 1
ATOM 641 C CA . GLN A 1 80 ? -6.980 -10.402 5.736 1.00 97.00 80 GLN A CA 1
ATOM 642 C C . GLN A 1 80 ? -7.477 -9.749 7.037 1.00 97.00 80 GLN A C 1
ATOM 644 O O . GLN A 1 80 ? -8.631 -9.339 7.117 1.00 97.00 80 GLN A O 1
ATOM 649 N N . LYS A 1 81 ? -6.596 -9.575 8.034 1.00 97.75 81 LYS A N 1
ATOM 650 C CA . LYS A 1 81 ? -6.927 -8.824 9.256 1.00 97.75 81 LYS A CA 1
ATOM 651 C C . LYS A 1 81 ? -7.197 -7.345 8.980 1.00 97.75 81 LYS A C 1
ATOM 653 O O . LYS A 1 81 ? -8.084 -6.789 9.614 1.00 97.75 81 LYS A O 1
ATOM 658 N N . MET A 1 82 ? -6.473 -6.721 8.045 1.00 97.69 82 MET A N 1
ATOM 659 C CA . MET A 1 82 ? -6.740 -5.332 7.640 1.00 97.69 82 MET A CA 1
ATOM 660 C C . MET A 1 82 ? -8.154 -5.186 7.076 1.00 97.69 82 MET A C 1
ATOM 662 O O . MET A 1 82 ? -8.860 -4.264 7.466 1.00 97.69 82 MET A O 1
ATOM 666 N N . VAL A 1 83 ? -8.584 -6.126 6.227 1.00 96.19 83 VAL A N 1
ATOM 667 C CA . VAL A 1 83 ? -9.944 -6.137 5.666 1.00 96.19 83 VAL A CA 1
ATOM 668 C C . VAL A 1 83 ? -10.997 -6.332 6.758 1.00 96.19 83 VAL A C 1
ATOM 670 O O . VAL A 1 83 ? -11.973 -5.593 6.806 1.00 96.19 83 VAL A O 1
ATOM 673 N N . GLN A 1 84 ? -10.772 -7.279 7.674 1.00 94.75 84 GLN A N 1
ATOM 674 C CA . GLN A 1 84 ? -11.707 -7.591 8.761 1.00 94.75 84 GLN A CA 1
ATOM 675 C C . GLN A 1 84 ? -11.861 -6.460 9.784 1.00 94.75 84 GLN A C 1
ATOM 677 O O . GLN A 1 84 ? -12.944 -6.277 10.330 1.00 94.75 84 GLN A O 1
ATOM 682 N N . GLN A 1 85 ? -10.777 -5.745 10.090 1.00 94.50 85 GLN A N 1
ATOM 683 C CA . GLN A 1 85 ? -10.772 -4.702 11.120 1.00 94.50 85 GLN A CA 1
ATOM 684 C C . GLN A 1 85 ? -11.017 -3.299 10.555 1.00 94.50 85 GLN A C 1
ATOM 686 O O . GLN A 1 85 ? -11.391 -2.413 11.313 1.00 94.50 85 GLN A O 1
ATOM 691 N N . ALA A 1 86 ? -10.792 -3.096 9.253 1.00 94.88 86 ALA A N 1
ATOM 692 C CA . ALA A 1 86 ? -11.016 -1.840 8.539 1.00 94.88 86 ALA A CA 1
ATOM 693 C C . ALA A 1 86 ? -10.403 -0.590 9.212 1.00 94.88 86 ALA A C 1
ATOM 695 O O . ALA A 1 86 ? -10.966 0.502 9.158 1.00 94.88 86 ALA A O 1
ATOM 696 N N . LEU A 1 87 ? -9.238 -0.747 9.851 1.00 94.56 87 LEU A N 1
ATOM 697 C CA . LEU A 1 87 ? -8.541 0.347 10.530 1.00 94.56 87 LEU A CA 1
ATOM 698 C C . LEU A 1 87 ? -7.632 1.128 9.566 1.00 94.56 87 LEU A C 1
ATOM 700 O O . LEU A 1 87 ? -7.164 0.558 8.577 1.00 94.56 87 LEU A O 1
ATOM 704 N N . PRO A 1 88 ? -7.301 2.395 9.885 1.00 95.69 88 PRO A N 1
ATOM 705 C CA . PRO A 1 88 ? -6.365 3.187 9.097 1.00 95.69 88 PRO A CA 1
ATOM 706 C C . PRO A 1 88 ? -5.003 2.533 8.889 1.00 95.69 88 PRO A C 1
ATOM 708 O O . PRO A 1 88 ? -4.423 1.942 9.797 1.00 95.69 88 PRO A O 1
ATOM 711 N N . ILE A 1 89 ? -4.438 2.712 7.697 1.00 96.94 89 ILE A N 1
ATOM 712 C CA . ILE A 1 89 ? -3.176 2.079 7.291 1.00 96.94 89 ILE A CA 1
ATOM 713 C C . ILE A 1 89 ? -2.159 3.108 6.782 1.00 96.94 89 ILE A C 1
ATOM 715 O O . ILE A 1 89 ? -2.466 4.278 6.559 1.00 96.94 89 ILE A O 1
ATOM 719 N N . LYS A 1 90 ? -0.907 2.691 6.593 1.00 95.19 90 LYS A N 1
ATOM 720 C CA . LYS A 1 90 ? 0.170 3.465 5.957 1.00 95.19 90 LYS A CA 1
ATOM 721 C C . LYS A 1 90 ? 0.629 2.793 4.660 1.00 95.19 90 LYS A C 1
ATOM 723 O O . LYS A 1 90 ? 0.121 1.758 4.236 1.00 95.19 90 LYS A O 1
ATOM 728 N N . CYS A 1 91 ? 1.636 3.379 4.016 1.00 93.75 91 CYS A N 1
ATOM 729 C CA . CYS A 1 91 ? 2.112 2.969 2.691 1.00 93.75 91 CYS A CA 1
ATOM 730 C C . CYS A 1 91 ? 2.555 1.495 2.593 1.00 93.75 91 CYS A C 1
ATOM 732 O O . CYS A 1 91 ? 2.265 0.828 1.598 1.00 93.75 91 CYS A O 1
ATOM 734 N N . LEU A 1 92 ? 3.242 0.965 3.612 1.00 94.44 92 LEU A N 1
ATOM 735 C CA . LEU A 1 92 ? 3.702 -0.426 3.596 1.00 94.44 92 LEU A CA 1
ATOM 736 C C . LEU A 1 92 ? 2.541 -1.412 3.780 1.00 94.44 92 LEU A C 1
ATOM 738 O O . LEU A 1 92 ? 2.491 -2.422 3.087 1.00 94.44 92 LEU A O 1
ATOM 742 N N . GLU A 1 93 ? 1.595 -1.105 4.666 1.00 97.25 93 GLU A N 1
ATOM 743 C CA . GLU A 1 93 ? 0.373 -1.894 4.861 1.00 97.25 93 GLU A CA 1
ATOM 744 C C . GLU A 1 93 ? -0.473 -1.899 3.579 1.00 97.25 93 GLU A C 1
ATOM 746 O O . GLU A 1 93 ? -0.854 -2.967 3.106 1.00 97.25 93 GLU A O 1
ATOM 751 N N . ALA A 1 94 ? -0.638 -0.738 2.935 1.00 95.88 94 ALA A N 1
ATOM 752 C CA . ALA A 1 94 ? -1.324 -0.612 1.649 1.00 95.88 94 ALA A CA 1
ATOM 753 C C . ALA A 1 94 ? -0.655 -1.428 0.530 1.00 95.88 94 ALA A C 1
ATOM 755 O O . ALA A 1 94 ? -1.346 -1.977 -0.323 1.00 95.88 94 ALA A O 1
ATOM 756 N N . THR A 1 95 ? 0.676 -1.570 0.546 1.00 94.69 95 THR A N 1
ATOM 757 C CA . THR A 1 95 ? 1.386 -2.447 -0.403 1.00 94.69 95 THR A CA 1
ATOM 758 C C . THR A 1 95 ? 1.017 -3.917 -0.180 1.00 94.69 95 THR A C 1
ATOM 760 O O . THR A 1 95 ? 0.750 -4.639 -1.138 1.00 94.69 95 THR A O 1
ATOM 763 N N . ILE A 1 96 ? 0.974 -4.369 1.078 1.00 96.75 96 ILE A N 1
ATOM 764 C CA . ILE A 1 96 ? 0.590 -5.747 1.425 1.00 96.75 96 ILE A CA 1
ATOM 765 C C . ILE A 1 96 ? -0.878 -6.015 1.073 1.00 96.75 96 ILE A C 1
ATOM 767 O O . ILE A 1 96 ? -1.193 -7.059 0.503 1.00 96.75 96 ILE A O 1
ATOM 771 N N . LEU A 1 97 ? -1.759 -5.056 1.352 1.00 96.31 97 LEU A N 1
ATOM 772 C CA . LEU A 1 97 ? -3.173 -5.136 1.007 1.00 96.31 97 LEU A CA 1
ATOM 773 C C . LEU A 1 97 ? -3.394 -5.147 -0.513 1.00 96.31 97 LEU A C 1
ATOM 775 O O . LEU A 1 97 ? -4.163 -5.962 -1.012 1.00 96.31 97 LEU A O 1
ATOM 779 N N . GLY A 1 98 ? -2.666 -4.317 -1.264 1.00 94.38 98 GLY A N 1
ATOM 780 C CA . GLY A 1 98 ? -2.700 -4.323 -2.727 1.00 94.38 98 GLY A CA 1
ATOM 781 C C . GLY A 1 98 ? -2.278 -5.673 -3.312 1.00 94.38 98 GLY A C 1
ATOM 782 O O . GLY A 1 98 ? -2.938 -6.177 -4.217 1.00 94.38 98 GLY A O 1
ATOM 783 N N . ILE A 1 99 ? -1.238 -6.308 -2.758 1.00 93.94 99 ILE A N 1
ATOM 784 C CA . ILE A 1 99 ? -0.830 -7.671 -3.142 1.00 93.94 99 ILE A CA 1
ATOM 785 C C . ILE A 1 99 ? -1.968 -8.666 -2.880 1.00 93.94 99 ILE A C 1
ATOM 787 O O . ILE A 1 99 ? -2.308 -9.443 -3.766 1.00 93.94 99 ILE A O 1
ATOM 791 N N . TYR A 1 100 ? -2.577 -8.625 -1.693 1.00 95.44 100 TYR A N 1
ATOM 792 C CA . TYR A 1 100 ? -3.685 -9.509 -1.322 1.00 95.44 100 TYR A CA 1
ATOM 793 C C . TYR A 1 100 ? -4.891 -9.377 -2.260 1.00 95.44 100 TYR A C 1
ATOM 795 O O . TYR A 1 100 ? -5.371 -10.377 -2.789 1.00 95.44 100 TYR A O 1
ATOM 803 N N . LEU A 1 101 ? -5.331 -8.148 -2.536 1.00 93.88 101 LEU A N 1
ATOM 804 C CA . LEU A 1 101 ? -6.503 -7.878 -3.374 1.00 93.88 101 LEU A CA 1
ATOM 805 C C . LEU A 1 101 ? -6.267 -8.180 -4.861 1.00 93.88 101 LEU A C 1
ATOM 807 O O . LEU A 1 101 ? -7.220 -8.366 -5.613 1.00 93.88 101 LEU A O 1
ATOM 811 N N . THR A 1 102 ? -5.004 -8.263 -5.286 1.00 91.62 102 THR A N 1
ATOM 812 C CA . THR A 1 102 ? -4.625 -8.586 -6.669 1.00 91.62 102 THR A CA 1
ATOM 813 C C . THR A 1 102 ? -4.159 -10.029 -6.863 1.00 91.62 102 THR A C 1
ATOM 815 O O . THR A 1 102 ? -3.664 -10.377 -7.934 1.00 91.62 102 THR A O 1
ATOM 818 N N . MET A 1 103 ? -4.297 -10.892 -5.851 1.00 89.44 103 MET A N 1
ATOM 819 C CA . MET A 1 103 ? -3.745 -12.250 -5.894 1.00 89.44 103 MET A CA 1
ATOM 820 C C . MET A 1 103 ? -4.369 -13.125 -6.989 1.00 89.44 103 MET A C 1
ATOM 822 O O . MET A 1 103 ? -3.685 -13.966 -7.552 1.00 89.44 103 MET A O 1
ATOM 826 N N . LYS A 1 104 ? -5.644 -12.892 -7.317 1.00 83.88 104 LYS A N 1
ATOM 827 C CA . LYS A 1 104 ? -6.422 -13.690 -8.278 1.00 83.88 104 LYS A CA 1
ATOM 828 C C . LYS A 1 104 ? -6.260 -13.298 -9.751 1.00 83.88 104 LYS A C 1
ATOM 830 O O . LYS A 1 104 ? -6.910 -13.888 -10.605 1.00 83.88 104 LYS A O 1
ATOM 835 N N . PHE A 1 105 ? -5.488 -12.252 -10.040 1.00 84.94 105 PHE A N 1
ATOM 836 C CA . PHE A 1 105 ? -5.285 -11.768 -11.404 1.00 84.94 105 PHE A CA 1
ATOM 837 C C . PHE A 1 105 ? -3.931 -12.262 -11.904 1.00 84.94 105 PHE A C 1
ATOM 839 O O . PHE A 1 105 ? -2.917 -11.583 -11.724 1.00 84.94 105 PHE A O 1
ATOM 846 N N . ASP A 1 106 ? -3.911 -13.452 -12.501 1.00 77.50 106 ASP A N 1
ATOM 847 C CA . ASP A 1 106 ? -2.682 -14.112 -12.964 1.00 77.50 106 ASP A CA 1
ATOM 848 C C . ASP A 1 106 ? -1.929 -13.271 -14.006 1.00 77.50 106 ASP A C 1
ATOM 850 O O . ASP A 1 106 ? -0.709 -13.120 -13.924 1.00 77.50 106 ASP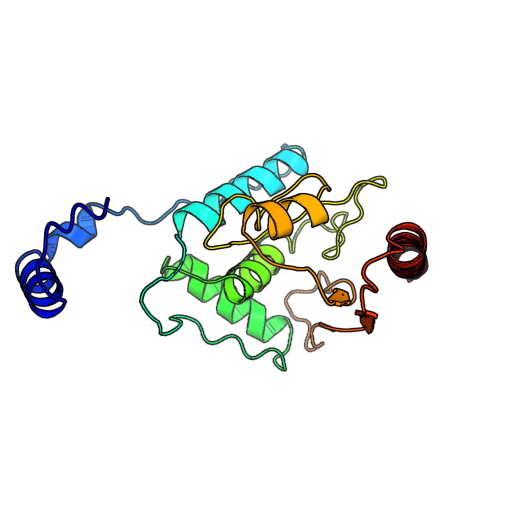 A O 1
ATOM 854 N N . ASP A 1 107 ? -2.670 -12.572 -14.868 1.00 73.12 107 ASP A N 1
ATOM 855 C CA . ASP A 1 107 ? -2.124 -11.659 -15.880 1.00 73.12 107 ASP A CA 1
ATOM 856 C C . ASP A 1 107 ? -1.551 -10.352 -15.299 1.00 73.12 107 ASP A C 1
ATOM 858 O O . ASP A 1 107 ? -0.897 -9.574 -16.003 1.00 73.12 107 ASP A O 1
ATOM 862 N N . LEU A 1 108 ? -1.785 -10.072 -14.009 1.00 74.44 108 LEU A N 1
ATOM 863 C CA . LEU A 1 108 ? -1.271 -8.883 -13.340 1.00 74.44 108 LEU A CA 1
ATOM 864 C C . LEU A 1 108 ? 0.027 -9.194 -12.590 1.00 74.44 108 LEU A C 1
ATOM 866 O O . LEU A 1 108 ? 0.040 -9.642 -11.439 1.00 74.44 108 LEU A O 1
ATOM 870 N N . LEU A 1 109 ? 1.152 -8.847 -13.213 1.00 69.62 109 LEU A N 1
ATOM 871 C CA . LEU A 1 109 ? 2.448 -8.877 -12.548 1.00 69.62 109 LEU A CA 1
ATOM 872 C C . LEU A 1 109 ? 2.511 -7.790 -11.459 1.00 69.62 109 LEU A C 1
ATOM 874 O O . LEU A 1 109 ? 2.535 -6.589 -11.751 1.00 69.62 109 LEU A O 1
ATOM 878 N N . ARG A 1 110 ? 2.626 -8.190 -10.186 1.00 70.38 110 ARG A N 1
ATOM 879 C CA . ARG A 1 110 ? 2.800 -7.280 -9.031 1.00 70.38 110 ARG A CA 1
ATOM 880 C C . ARG A 1 110 ? 4.243 -6.794 -8.907 1.00 70.38 110 ARG A C 1
ATOM 882 O O . ARG A 1 110 ? 4.941 -7.065 -7.936 1.00 70.38 110 ARG A O 1
ATOM 889 N N . MET A 1 111 ? 4.673 -6.127 -9.969 1.00 60.56 111 MET A N 1
ATOM 890 C CA . MET A 1 111 ? 5.728 -5.115 -10.056 1.00 60.56 111 MET A CA 1
ATOM 891 C C . MET A 1 111 ? 5.654 -4.354 -11.406 1.00 60.56 111 MET A C 1
ATOM 893 O O . MET A 1 111 ? 6.654 -3.892 -11.945 1.00 60.56 111 MET A O 1
ATOM 897 N N . SER A 1 112 ? 4.406 -4.265 -11.892 1.00 48.47 112 SER A N 1
ATOM 898 C CA . SER A 1 112 ? 3.753 -3.472 -12.940 1.00 48.47 112 SER A CA 1
ATOM 899 C C . SER A 1 112 ? 4.317 -3.471 -14.361 1.00 48.47 112 SER A C 1
ATOM 901 O O . SER A 1 112 ? 4.801 -2.454 -14.828 1.00 48.47 112 SER A O 1
ATOM 903 N N . CYS A 1 113 ? 4.056 -4.516 -15.142 1.00 43.03 113 CYS A N 1
ATOM 904 C CA . CYS A 1 113 ? 3.866 -4.310 -16.577 1.00 43.03 113 CYS A CA 1
ATOM 905 C C . CYS A 1 113 ? 2.587 -5.018 -17.025 1.00 43.03 113 CYS A C 1
ATOM 907 O O . CYS A 1 113 ? 2.519 -6.238 -16.951 1.00 43.03 113 CYS A O 1
ATOM 909 N N . LEU A 1 114 ? 1.591 -4.256 -17.486 1.00 42.69 114 LEU A N 1
ATOM 910 C CA . LEU A 1 114 ? 0.422 -4.785 -18.193 1.00 42.69 114 LEU A CA 1
ATOM 911 C C . LEU A 1 11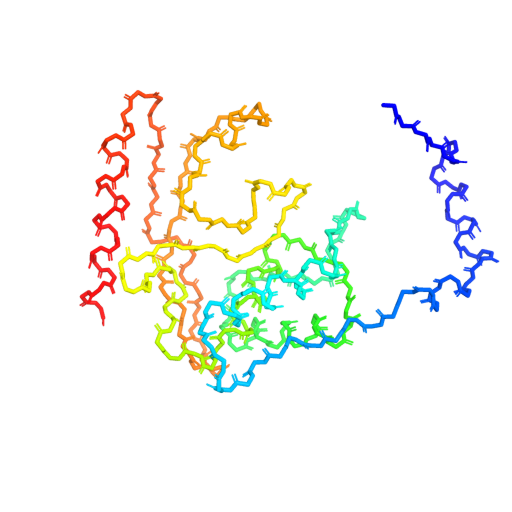4 ? 0.430 -4.197 -19.607 1.00 42.69 114 LEU A C 1
ATOM 913 O O . LEU A 1 114 ? 0.325 -2.981 -19.773 1.00 42.69 114 LEU A O 1
ATOM 917 N N . GLY A 1 115 ? 0.625 -5.034 -20.629 1.00 49.75 115 GLY A N 1
ATOM 918 C CA . GLY A 1 115 ? 0.659 -4.583 -22.028 1.00 49.75 115 GLY A CA 1
ATOM 919 C C . GLY A 1 115 ? 1.698 -3.487 -22.319 1.00 49.75 115 GLY A C 1
ATOM 920 O O . GLY A 1 115 ? 1.459 -2.615 -23.147 1.00 49.75 115 GLY A O 1
ATOM 921 N N . GLY A 1 116 ? 2.824 -3.464 -21.594 1.00 59.31 116 GLY A N 1
ATOM 922 C CA . GLY A 1 116 ? 3.855 -2.425 -21.734 1.00 59.31 116 GLY A CA 1
ATOM 923 C C . GLY A 1 116 ? 3.642 -1.163 -20.891 1.00 59.31 116 GLY A C 1
ATOM 924 O O . GLY A 1 116 ? 4.531 -0.316 -20.857 1.00 59.31 116 GLY A O 1
ATOM 925 N N . LYS A 1 117 ? 2.512 -1.039 -20.185 1.00 63.06 117 LYS A N 1
ATOM 926 C CA . LYS A 1 117 ? 2.178 0.117 -19.342 1.00 63.06 117 LYS A CA 1
ATOM 927 C C . LYS A 1 117 ? 2.455 -0.183 -17.865 1.00 63.06 117 LYS A C 1
ATOM 929 O O . LYS A 1 117 ? 2.275 -1.314 -17.409 1.00 63.06 117 LYS A O 1
ATOM 934 N N . TRP A 1 118 ? 2.874 0.843 -17.128 1.00 67.94 118 TRP A N 1
ATOM 935 C CA . TRP A 1 118 ? 3.177 0.781 -15.695 1.00 67.94 118 TRP A CA 1
ATOM 936 C C . TRP A 1 118 ? 2.124 1.548 -14.904 1.00 67.94 118 TRP A C 1
ATOM 938 O O . TRP A 1 118 ? 1.570 2.541 -15.380 1.00 67.94 118 TRP A O 1
ATOM 948 N N . GLY A 1 119 ? 1.889 1.110 -13.674 1.00 76.69 119 GLY A N 1
ATOM 949 C CA . GLY A 1 119 ? 0.960 1.746 -12.752 1.00 76.69 119 GLY A CA 1
ATOM 950 C C . GLY A 1 119 ? 1.324 1.423 -11.311 1.00 76.69 119 GLY A C 1
ATOM 951 O O . GLY A 1 119 ? 2.135 0.535 -11.052 1.00 76.69 119 GLY A O 1
ATOM 952 N N . ALA A 1 120 ? 0.722 2.147 -10.375 1.00 83.06 120 ALA A N 1
ATOM 953 C CA . ALA A 1 120 ? 0.933 1.941 -8.949 1.00 83.06 120 ALA A CA 1
ATOM 954 C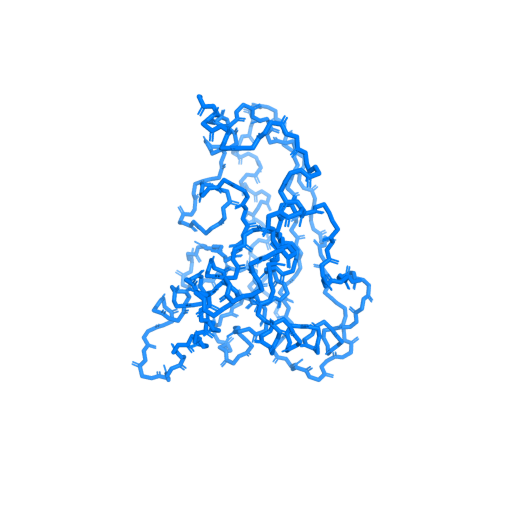 C . ALA A 1 120 ? -0.401 1.883 -8.203 1.00 83.06 120 ALA A C 1
ATOM 956 O O . ALA A 1 120 ? -1.317 2.648 -8.503 1.00 83.06 120 ALA A O 1
ATOM 957 N N . ILE A 1 121 ? -0.463 0.999 -7.209 1.00 87.56 121 ILE A N 1
ATOM 958 C CA . ILE A 1 121 ? -1.480 0.969 -6.156 1.00 87.56 121 ILE A CA 1
ATOM 959 C C . ILE A 1 121 ? -0.747 1.264 -4.853 1.00 87.56 121 ILE A C 1
ATOM 961 O O . ILE A 1 121 ? 0.338 0.728 -4.612 1.00 87.56 121 ILE A O 1
ATOM 965 N N . GLY A 1 122 ? -1.320 2.108 -4.006 1.00 88.12 122 GLY A N 1
ATOM 966 C CA . GLY A 1 122 ? -0.707 2.419 -2.725 1.00 88.12 122 GLY A CA 1
ATOM 967 C C . GLY A 1 122 ? -1.436 3.510 -1.966 1.00 88.12 122 GLY A C 1
ATOM 968 O O . GLY A 1 122 ? -2.509 3.965 -2.353 1.00 88.12 122 GLY A O 1
ATOM 969 N N . LEU A 1 123 ? -0.828 3.942 -0.867 1.00 90.31 123 LEU A N 1
ATOM 970 C CA . LEU A 1 123 ? -1.368 4.992 -0.017 1.00 90.31 123 LEU A CA 1
ATOM 971 C C . LEU A 1 123 ? -0.246 5.928 0.431 1.00 90.31 123 LEU A C 1
ATOM 973 O O . LEU A 1 123 ? 0.855 5.484 0.762 1.00 90.31 123 LEU A O 1
ATOM 977 N N . SER A 1 124 ? -0.535 7.224 0.458 1.00 88.69 124 SER A N 1
ATOM 978 C CA . SER A 1 124 ? 0.389 8.274 0.876 1.00 88.69 124 SER A CA 1
ATOM 979 C C . SER A 1 124 ? -0.377 9.392 1.576 1.00 88.69 124 SER A C 1
ATOM 981 O O . SER A 1 124 ? -1.570 9.568 1.351 1.00 88.69 124 SER A O 1
ATOM 983 N N . LYS A 1 125 ? 0.323 10.185 2.396 1.00 86.75 125 LYS A N 1
ATOM 984 C CA . LYS A 1 125 ? -0.222 11.429 2.969 1.00 86.75 125 LYS A CA 1
ATOM 985 C C . LYS A 1 125 ? -0.573 12.456 1.890 1.00 86.75 125 LYS A C 1
ATOM 987 O O . LYS A 1 125 ? -1.339 13.378 2.147 1.00 86.75 125 LYS A O 1
ATOM 992 N N . LYS A 1 126 ? 0.068 12.347 0.726 1.00 84.62 126 LYS A N 1
ATOM 993 C CA . LYS A 1 126 ? -0.087 13.243 -0.416 1.00 84.62 126 LYS A CA 1
ATOM 994 C C . LYS A 1 126 ? -0.687 12.454 -1.567 1.00 84.62 126 LYS A C 1
ATOM 996 O O . LYS A 1 126 ? -0.147 11.415 -1.951 1.00 84.62 126 LYS A O 1
ATOM 1001 N N . SER A 1 127 ? -1.796 12.944 -2.108 1.00 81.88 127 SER A N 1
ATOM 1002 C CA . SER A 1 127 ? -2.549 12.241 -3.148 1.00 81.88 127 SER A CA 1
ATOM 1003 C C . SER A 1 127 ? -1.748 12.039 -4.439 1.00 81.88 127 SER A C 1
ATOM 1005 O O . SER A 1 127 ? -1.979 11.097 -5.189 1.00 81.88 127 SER A O 1
ATOM 1007 N N . ASP A 1 128 ? -0.743 12.871 -4.683 1.00 80.25 128 ASP A N 1
ATOM 1008 C CA . ASP A 1 128 ? 0.137 12.789 -5.839 1.00 80.25 128 ASP A CA 1
ATOM 1009 C C . ASP A 1 128 ? 1.343 11.844 -5.639 1.00 80.25 128 ASP A C 1
ATOM 1011 O O . ASP A 1 128 ? 2.185 11.732 -6.529 1.00 80.25 128 ASP A O 1
ATOM 1015 N N . LEU A 1 129 ? 1.422 11.122 -4.518 1.00 79.38 129 LEU A N 1
ATOM 1016 C CA . LEU A 1 129 ? 2.492 10.162 -4.210 1.00 79.38 129 LEU A CA 1
ATOM 1017 C C . LEU A 1 129 ? 1.953 8.745 -3.917 1.00 79.38 129 LEU A C 1
ATOM 1019 O O . LEU A 1 129 ? 2.582 7.991 -3.176 1.00 79.38 129 LEU A O 1
ATOM 1023 N N . MET A 1 130 ? 0.781 8.390 -4.455 1.00 79.38 130 MET A N 1
ATOM 1024 C CA . MET A 1 130 ? 0.136 7.077 -4.281 1.00 79.38 130 MET A CA 1
ATOM 1025 C C . MET A 1 130 ? -0.115 6.365 -5.623 1.00 79.38 130 MET A C 1
ATOM 1027 O O . MET A 1 130 ? 0.826 5.838 -6.213 1.00 79.38 130 MET A O 1
ATOM 1031 N N . ASN A 1 131 ? -1.356 6.334 -6.116 1.00 72.88 131 ASN A N 1
ATOM 1032 C CA . ASN A 1 131 ? -1.719 5.720 -7.389 1.00 72.88 131 ASN A CA 1
ATOM 1033 C C . ASN A 1 131 ? -1.477 6.668 -8.556 1.00 72.88 131 ASN A C 1
ATOM 1035 O O . ASN A 1 131 ? -1.941 7.808 -8.539 1.00 72.88 131 ASN A O 1
ATOM 1039 N N . LYS A 1 132 ? -0.767 6.198 -9.583 1.00 68.38 132 LYS A N 1
ATOM 1040 C CA . LYS A 1 132 ? -0.449 7.026 -10.746 1.00 68.38 132 LYS A CA 1
ATOM 1041 C C . LYS A 1 132 ? -0.312 6.271 -12.048 1.00 68.38 132 LYS A C 1
ATOM 1043 O O . LYS A 1 132 ? 0.189 5.150 -12.101 1.00 68.38 132 LYS A O 1
ATOM 1048 N N . SER A 1 133 ? -0.618 7.024 -13.097 1.00 55.84 133 SER A N 1
ATOM 1049 C CA . SER A 1 133 ? -0.147 6.826 -14.460 1.00 55.84 133 SER A CA 1
ATOM 1050 C C . SER A 1 133 ? 1.227 7.516 -14.617 1.00 55.84 133 SER A C 1
ATOM 1052 O O . SER A 1 133 ? 1.318 8.697 -14.929 1.00 55.84 133 SER A O 1
ATOM 1054 N N . LEU A 1 134 ? 2.311 6.782 -14.341 1.00 49.72 134 LEU A N 1
ATOM 1055 C CA . LEU A 1 134 ? 3.667 6.933 -14.914 1.00 49.72 134 LEU A CA 1
ATOM 1056 C C . LEU A 1 134 ? 4.509 8.240 -14.822 1.00 49.72 134 LEU A C 1
ATOM 1058 O O . LEU A 1 134 ? 5.616 8.234 -15.352 1.00 49.72 134 LEU A O 1
ATOM 1062 N N . THR A 1 135 ? 4.116 9.323 -14.141 1.00 55.78 135 THR A N 1
ATOM 1063 C CA . THR A 1 135 ? 5.002 10.509 -13.935 1.00 55.78 135 THR A CA 1
ATOM 1064 C C . THR A 1 135 ? 5.401 10.687 -12.465 1.00 55.78 135 THR A C 1
ATOM 1066 O O . THR A 1 135 ? 4.590 11.129 -11.656 1.00 55.78 135 THR A O 1
ATOM 1069 N N . TYR A 1 136 ? 6.645 10.335 -12.105 1.00 60.94 136 TYR A N 1
ATOM 1070 C CA . TYR A 1 136 ? 7.090 10.238 -10.700 1.00 60.94 136 TYR A CA 1
ATOM 1071 C C . TYR A 1 136 ? 7.966 11.402 -10.199 1.00 60.94 136 TYR A C 1
ATOM 1073 O O . TYR A 1 136 ? 7.801 11.829 -9.057 1.00 60.94 136 TYR A O 1
ATOM 1081 N N . THR A 1 137 ? 8.885 11.930 -11.012 1.00 62.94 137 THR A N 1
ATOM 1082 C CA . THR A 1 137 ? 9.892 12.927 -10.577 1.00 62.94 137 THR A CA 1
ATOM 1083 C C . THR A 1 137 ? 9.261 14.253 -10.159 1.00 62.94 137 THR A C 1
ATOM 1085 O O . THR A 1 137 ? 9.458 14.720 -9.039 1.00 62.94 137 THR A O 1
ATOM 1088 N N . THR A 1 138 ? 8.376 14.776 -11.004 1.00 70.25 138 THR A N 1
ATOM 1089 C CA . THR A 1 138 ? 7.688 16.062 -10.813 1.00 70.25 138 THR A CA 1
ATOM 1090 C C . THR A 1 138 ? 6.831 16.132 -9.548 1.00 70.25 138 THR A C 1
ATOM 1092 O O . THR A 1 138 ? 6.432 17.208 -9.117 1.00 70.25 138 THR A O 1
ATOM 1095 N N . CYS A 1 139 ? 6.508 14.992 -8.940 1.00 76.31 139 CYS A N 1
ATOM 1096 C CA . CYS A 1 139 ? 5.588 14.910 -7.804 1.00 76.31 139 CYS A CA 1
ATOM 1097 C C . CYS A 1 139 ? 6.324 15.080 -6.478 1.00 76.31 139 CYS A C 1
ATOM 1099 O O . CYS A 1 139 ? 5.812 15.709 -5.555 1.00 76.31 139 CYS A O 1
ATOM 1101 N N . TYR A 1 140 ? 7.555 14.575 -6.397 1.00 81.50 140 TYR A N 1
ATOM 1102 C CA . TYR A 1 140 ? 8.424 14.840 -5.256 1.00 81.50 140 TYR A CA 1
ATOM 1103 C C . TYR A 1 140 ? 8.863 16.306 -5.237 1.00 81.50 140 TYR A C 1
ATOM 1105 O O . TYR A 1 140 ? 8.745 16.950 -4.196 1.00 81.50 140 TYR A O 1
ATOM 1113 N N . GLU A 1 141 ? 9.240 16.861 -6.392 1.00 83.38 141 GLU A N 1
ATOM 1114 C CA . GLU A 1 141 ? 9.624 18.273 -6.532 1.00 83.38 141 GLU A CA 1
ATOM 1115 C C . GLU A 1 141 ? 8.496 19.222 -6.111 1.00 83.38 141 GLU A C 1
ATOM 1117 O O . GLU A 1 141 ? 8.720 20.129 -5.314 1.00 83.38 141 GLU A O 1
ATOM 1122 N N . LYS A 1 142 ? 7.251 18.956 -6.540 1.00 86.12 142 LYS A N 1
ATOM 1123 C CA . LYS A 1 142 ? 6.055 19.710 -6.106 1.00 86.12 142 LYS A CA 1
ATOM 1124 C C . LYS A 1 142 ? 5.835 19.707 -4.594 1.00 86.12 142 LYS A C 1
ATOM 1126 O O . LYS A 1 142 ? 5.189 20.609 -4.068 1.00 86.12 142 LYS A O 1
ATOM 1131 N N . ASN A 1 143 ? 6.342 18.695 -3.898 1.00 85.56 143 ASN A N 1
ATOM 1132 C CA . ASN A 1 143 ? 6.268 18.585 -2.445 1.00 85.56 143 ASN A CA 1
ATOM 1133 C C . ASN A 1 143 ? 7.586 18.991 -1.759 1.00 85.56 143 ASN A C 1
ATOM 1135 O O . ASN A 1 143 ? 7.769 18.672 -0.588 1.00 85.56 143 ASN A O 1
ATOM 1139 N N . ASN A 1 144 ? 8.483 19.699 -2.456 1.00 88.19 144 ASN A N 1
ATOM 1140 C CA . ASN A 1 144 ? 9.785 20.151 -1.953 1.00 88.19 144 ASN A CA 1
ATOM 1141 C C . ASN A 1 144 ? 10.688 19.001 -1.474 1.00 88.19 144 ASN A C 1
ATOM 1143 O O . ASN A 1 144 ? 11.433 19.132 -0.503 1.00 88.19 144 ASN A O 1
ATOM 1147 N N . HIS A 1 145 ? 10.611 17.856 -2.151 1.00 86.75 145 HIS A N 1
ATOM 1148 C CA . HIS A 1 145 ? 11.469 16.705 -1.910 1.00 86.75 145 HIS A CA 1
ATOM 1149 C C . HIS A 1 145 ? 12.324 16.398 -3.139 1.00 86.75 145 HIS A C 1
ATOM 1151 O O . HIS A 1 145 ? 11.835 16.392 -4.266 1.00 86.75 145 HIS A O 1
ATOM 1157 N N . THR A 1 146 ? 13.586 16.041 -2.906 1.00 83.75 146 THR A N 1
ATOM 1158 C CA . THR A 1 146 ? 14.493 15.544 -3.948 1.00 83.75 146 THR A CA 1
ATOM 1159 C C . THR A 1 146 ? 14.498 14.019 -3.947 1.00 83.75 146 THR A C 1
ATOM 1161 O O . THR A 1 146 ? 14.703 13.381 -2.908 1.00 83.75 146 THR A O 1
ATOM 1164 N N . LEU A 1 147 ? 14.273 13.406 -5.109 1.00 82.06 147 LEU A N 1
ATOM 1165 C CA . LEU A 1 147 ? 14.313 11.954 -5.250 1.00 82.06 147 LEU A CA 1
ATOM 1166 C C . LEU A 1 147 ? 15.772 11.483 -5.353 1.00 82.06 147 LEU A C 1
ATOM 1168 O O . LEU A 1 147 ? 16.446 11.753 -6.335 1.00 82.06 147 LEU A O 1
ATOM 1172 N N . LEU A 1 148 ? 16.259 10.752 -4.347 1.00 86.19 148 LEU A N 1
ATOM 1173 C CA . LEU A 1 148 ? 17.676 10.347 -4.275 1.00 86.19 148 LEU A CA 1
ATOM 1174 C C . LEU A 1 148 ? 17.944 8.920 -4.768 1.00 86.19 148 LEU A C 1
ATOM 1176 O O . LEU A 1 148 ? 19.057 8.569 -5.163 1.00 86.19 148 LEU A O 1
ATOM 1180 N N . LYS A 1 149 ? 16.962 8.028 -4.620 1.00 85.12 149 LYS A N 1
ATOM 1181 C CA . LYS A 1 149 ? 17.164 6.591 -4.818 1.00 85.12 149 LYS A CA 1
ATOM 1182 C C . LYS A 1 149 ? 15.850 5.878 -5.075 1.00 85.12 149 LYS A C 1
ATOM 1184 O O . LYS A 1 149 ? 14.881 6.094 -4.353 1.00 85.12 149 LYS A O 1
ATOM 1189 N N . ILE A 1 150 ? 15.877 4.942 -6.015 1.00 84.88 150 ILE A N 1
ATOM 1190 C CA . ILE A 1 150 ? 14.775 4.034 -6.324 1.00 84.88 150 ILE A CA 1
ATOM 1191 C C . ILE A 1 150 ? 15.226 2.607 -6.003 1.00 84.88 150 ILE A C 1
ATOM 1193 O O . ILE A 1 150 ? 16.342 2.197 -6.324 1.00 84.88 150 ILE A O 1
ATOM 1197 N N . LYS A 1 151 ? 14.369 1.843 -5.322 1.00 86.56 151 LYS A N 1
ATOM 1198 C CA . LYS A 1 151 ? 14.595 0.422 -5.031 1.00 86.56 151 LYS A CA 1
ATOM 1199 C C . LYS A 1 151 ? 13.473 -0.382 -5.666 1.00 86.56 151 LYS A C 1
ATOM 1201 O O . LYS A 1 151 ? 12.312 -0.136 -5.358 1.00 86.56 151 LYS A O 1
ATOM 1206 N N . LEU A 1 152 ? 13.840 -1.331 -6.518 1.00 85.56 152 LEU A N 1
ATOM 1207 C CA . LEU A 1 152 ? 12.908 -2.195 -7.237 1.00 85.56 152 LEU A CA 1
ATOM 1208 C C . LEU A 1 152 ? 13.082 -3.631 -6.753 1.00 85.56 152 LEU A C 1
ATOM 1210 O O . LEU A 1 152 ? 14.209 -4.085 -6.544 1.00 85.56 152 LEU A O 1
ATOM 1214 N N . GLY A 1 153 ? 11.972 -4.329 -6.538 1.00 88.69 153 GLY A N 1
ATOM 1215 C CA . GLY A 1 153 ? 11.947 -5.714 -6.073 1.00 88.69 153 GLY A CA 1
ATOM 1216 C C . GLY A 1 153 ? 11.953 -6.757 -7.195 1.00 88.69 153 GLY A C 1
ATOM 1217 O O . GLY A 1 153 ? 12.448 -6.500 -8.292 1.00 88.69 153 GLY A O 1
ATOM 1218 N N . LEU A 1 154 ? 11.361 -7.918 -6.919 1.00 88.50 154 LEU A N 1
ATOM 1219 C CA . LEU A 1 154 ? 10.883 -8.867 -7.930 1.00 88.50 154 LEU A CA 1
ATOM 1220 C C . LEU A 1 154 ? 9.356 -9.026 -7.826 1.00 88.50 154 LEU A C 1
ATOM 1222 O O . LEU A 1 154 ? 8.801 -8.750 -6.756 1.00 88.50 154 LEU A O 1
ATOM 1226 N N . PRO A 1 155 ? 8.686 -9.496 -8.895 1.00 87.94 155 PRO A N 1
ATOM 1227 C CA . PRO A 1 155 ? 7.283 -9.877 -8.851 1.00 87.94 155 PRO A CA 1
ATOM 1228 C C . PRO A 1 155 ? 6.981 -10.807 -7.679 1.00 87.94 155 PRO A C 1
ATOM 1230 O O . PRO A 1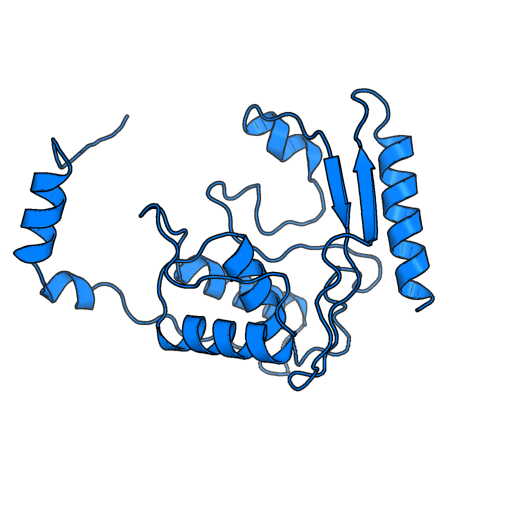 155 ? 7.718 -11.751 -7.397 1.00 87.94 155 PRO A O 1
ATOM 1233 N N . VAL A 1 156 ? 5.885 -10.522 -6.985 1.00 90.50 156 VAL A N 1
ATOM 1234 C CA . VAL A 1 156 ? 5.389 -11.381 -5.909 1.00 90.50 156 VAL A CA 1
ATOM 1235 C C . VAL A 1 156 ? 4.594 -12.526 -6.525 1.00 90.50 156 VAL A C 1
ATOM 1237 O O . VAL A 1 156 ? 3.780 -12.271 -7.408 1.00 90.50 156 VAL A O 1
ATOM 1240 N N . THR A 1 157 ? 4.801 -13.753 -6.048 1.00 90.50 157 THR A N 1
ATOM 1241 C CA . THR A 1 157 ? 4.036 -14.952 -6.441 1.00 90.50 157 THR A CA 1
ATOM 1242 C C . THR A 1 157 ? 2.519 -14.775 -6.289 1.00 90.50 157 THR A C 1
ATOM 1244 O O . THR A 1 157 ? 2.068 -14.085 -5.373 1.00 90.50 157 THR A O 1
ATOM 1247 N N . HIS A 1 158 ? 1.741 -15.414 -7.173 1.00 90.81 158 HIS A N 1
ATOM 1248 C CA . HIS A 1 158 ? 0.274 -15.520 -7.087 1.00 90.81 158 HIS A CA 1
ATOM 1249 C C . HIS A 1 158 ? -0.190 -16.588 -6.086 1.00 90.81 158 HIS A C 1
ATOM 1251 O O . HIS A 1 158 ? -1.371 -16.657 -5.767 1.00 90.81 158 HIS A O 1
ATOM 1257 N N . ASN A 1 159 ? 0.712 -17.431 -5.566 1.00 92.94 159 ASN A N 1
ATOM 1258 C CA . ASN A 1 159 ? 0.341 -18.499 -4.639 1.00 92.94 159 ASN A CA 1
ATOM 1259 C C . ASN A 1 159 ? 0.140 -17.953 -3.208 1.00 92.94 159 ASN A C 1
ATOM 1261 O O . ASN A 1 159 ? 1.131 -17.664 -2.520 1.00 92.94 159 ASN A O 1
ATOM 1265 N N . PRO A 1 160 ? -1.102 -17.895 -2.683 1.00 92.12 160 PRO A N 1
ATOM 1266 C CA . PRO A 1 160 ? -1.366 -17.343 -1.357 1.00 92.12 160 PRO A CA 1
ATOM 1267 C C . PRO A 1 160 ? -0.806 -18.209 -0.220 1.00 92.12 160 PRO A C 1
ATOM 1269 O O . PRO A 1 160 ? -0.596 -17.733 0.897 1.00 92.12 160 PRO A O 1
ATOM 1272 N N . ALA A 1 161 ? -0.529 -19.485 -0.492 1.00 93.88 161 ALA A N 1
ATOM 1273 C CA . ALA A 1 161 ? 0.084 -20.402 0.452 1.00 93.88 161 ALA A CA 1
ATOM 1274 C C . ALA A 1 161 ? 1.621 -20.380 0.390 1.00 93.88 161 ALA A C 1
ATOM 1276 O O . ALA A 1 161 ? 2.248 -21.138 1.132 1.00 93.88 161 ALA A O 1
ATOM 1277 N N . SER A 1 162 ? 2.250 -19.531 -0.429 1.00 94.81 162 SER A N 1
ATOM 1278 C CA . SER A 1 162 ? 3.708 -19.521 -0.580 1.00 94.81 162 SER A CA 1
ATOM 1279 C C . SER A 1 162 ? 4.442 -19.143 0.714 1.00 94.81 162 SER A C 1
ATOM 1281 O O . SER A 1 162 ? 4.115 -18.166 1.398 1.00 94.81 162 SER A O 1
ATOM 1283 N N . ASN A 1 163 ? 5.476 -19.926 1.036 1.00 96.12 163 ASN A N 1
ATOM 1284 C CA . ASN A 1 163 ? 6.413 -19.636 2.123 1.00 96.12 163 ASN A CA 1
ATOM 1285 C C . ASN A 1 163 ? 7.587 -18.749 1.674 1.00 96.12 163 ASN A C 1
ATOM 1287 O O . ASN A 1 163 ? 8.426 -18.380 2.498 1.00 96.12 163 ASN A O 1
ATOM 1291 N N . GLU A 1 164 ? 7.639 -18.384 0.392 1.00 95.00 164 GLU A N 1
ATOM 1292 C CA . GLU A 1 164 ? 8.635 -17.465 -0.145 1.00 95.00 164 GLU A CA 1
ATOM 1293 C C . GLU A 1 164 ? 8.515 -16.085 0.498 1.00 95.00 164 GLU A C 1
ATOM 1295 O O . GLU A 1 164 ? 7.463 -15.680 1.001 1.00 95.00 164 GLU A O 1
ATOM 1300 N N . LYS A 1 165 ? 9.620 -15.344 0.477 1.00 95.12 165 LYS A N 1
ATOM 1301 C CA . LYS A 1 165 ? 9.683 -13.972 0.976 1.00 95.12 165 LYS A CA 1
ATOM 1302 C C . LYS A 1 165 ? 9.613 -13.010 -0.199 1.00 95.12 165 LYS A C 1
ATOM 1304 O O . LYS A 1 165 ? 10.203 -13.261 -1.246 1.00 95.12 165 LYS A O 1
ATOM 1309 N N . ILE A 1 166 ? 8.961 -11.868 0.006 1.00 93.12 166 ILE A N 1
ATOM 1310 C CA . ILE A 1 166 ? 8.963 -10.792 -0.987 1.00 93.12 166 ILE A CA 1
ATOM 1311 C C . ILE A 1 166 ? 10.392 -10.264 -1.143 1.00 93.12 166 ILE A C 1
ATOM 1313 O O . ILE A 1 166 ? 11.028 -9.830 -0.177 1.00 93.12 166 ILE A O 1
ATOM 1317 N N . VAL A 1 167 ? 10.895 -10.257 -2.377 1.00 92.94 167 VAL A N 1
ATOM 1318 C CA . VAL A 1 167 ? 12.175 -9.626 -2.703 1.00 92.94 167 VAL A CA 1
ATOM 1319 C C . VAL A 1 167 ? 11.936 -8.132 -2.880 1.00 92.94 167 VAL A C 1
ATOM 1321 O O . VAL A 1 167 ? 11.631 -7.659 -3.964 1.00 92.94 167 VAL A O 1
ATOM 1324 N N . TRP A 1 168 ? 12.075 -7.370 -1.796 1.00 88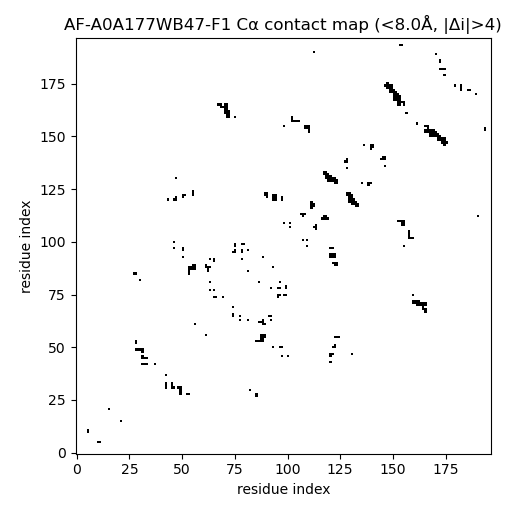.75 168 TRP A N 1
ATOM 1325 C CA . TRP A 1 168 ? 11.801 -5.924 -1.772 1.00 88.75 168 TRP A CA 1
ATOM 1326 C C . TRP A 1 168 ? 12.833 -5.057 -2.503 1.00 88.75 168 TRP A C 1
ATOM 1328 O O . TRP A 1 168 ? 12.573 -3.890 -2.785 1.00 88.75 168 TRP A O 1
ATOM 1338 N N . LYS A 1 169 ? 14.047 -5.576 -2.700 1.00 89.44 169 LYS A N 1
ATOM 1339 C CA . LYS A 1 169 ? 15.182 -4.840 -3.264 1.00 89.44 169 LYS A CA 1
ATOM 1340 C C . LYS A 1 169 ? 16.075 -5.810 -4.034 1.00 89.44 169 LYS A C 1
ATOM 1342 O O . LYS A 1 169 ? 16.996 -6.385 -3.460 1.00 89.44 169 LYS A O 1
ATOM 1347 N N . LYS A 1 170 ? 15.802 -5.962 -5.323 1.00 88.00 170 LYS A N 1
ATOM 1348 C CA . LYS A 1 170 ? 16.692 -6.599 -6.296 1.00 88.00 170 LYS A CA 1
ATOM 1349 C C . LYS A 1 170 ? 17.640 -5.573 -6.913 1.00 88.00 170 LYS A C 1
ATOM 1351 O O . LYS A 1 170 ? 18.842 -5.809 -6.939 1.00 88.00 170 LYS A O 1
ATOM 1356 N N . SER A 1 171 ? 17.100 -4.421 -7.303 1.00 84.19 171 SER A N 1
ATOM 1357 C CA . SER A 1 171 ? 17.841 -3.327 -7.936 1.00 84.19 171 SER A CA 1
ATOM 1358 C C . SER A 1 171 ? 17.749 -2.063 -7.089 1.00 84.19 171 SER A C 1
ATOM 1360 O O . SER A 1 171 ? 16.749 -1.809 -6.412 1.00 84.19 171 SER A O 1
ATOM 1362 N N . SER A 1 172 ? 18.826 -1.284 -7.067 1.00 86.69 172 SER A N 1
ATOM 1363 C CA . SER A 1 172 ? 18.936 -0.075 -6.253 1.00 86.69 172 SER A CA 1
ATOM 1364 C C . SER A 1 172 ? 19.646 1.003 -7.044 1.00 86.69 172 SER A C 1
ATOM 1366 O O . SER A 1 172 ? 20.871 1.060 -7.047 1.00 86.69 172 SER A O 1
ATOM 1368 N N . ILE A 1 173 ? 18.854 1.874 -7.643 1.00 83.00 173 ILE A N 1
ATOM 1369 C CA . ILE A 1 173 ? 19.298 2.913 -8.560 1.00 83.00 173 ILE A CA 1
ATOM 1370 C C . ILE A 1 173 ? 19.454 4.191 -7.745 1.00 83.00 173 ILE A C 1
ATOM 1372 O O . ILE A 1 173 ? 18.489 4.664 -7.137 1.00 83.00 173 ILE A O 1
ATOM 1376 N N . ARG A 1 174 ? 20.675 4.719 -7.650 1.00 84.44 174 ARG A N 1
ATOM 1377 C CA . ARG A 1 174 ? 20.913 6.032 -7.043 1.00 84.44 174 ARG A CA 1
ATOM 1378 C C . ARG A 1 174 ? 20.740 7.072 -8.138 1.00 84.44 174 ARG A C 1
ATOM 1380 O O . ARG A 1 174 ? 21.455 7.017 -9.130 1.00 84.44 174 ARG A O 1
ATOM 1387 N N . LEU A 1 175 ? 19.810 7.996 -7.940 1.00 77.94 175 LEU A N 1
ATOM 1388 C CA . LEU A 1 175 ? 19.617 9.083 -8.884 1.00 77.94 175 LEU A CA 1
ATOM 1389 C C . LEU A 1 175 ? 20.752 10.083 -8.678 1.00 77.94 175 LEU A C 1
ATOM 1391 O O . LEU A 1 175 ? 21.044 10.479 -7.549 1.00 77.94 175 LEU A O 1
ATOM 1395 N N . GLN A 1 176 ? 21.442 10.396 -9.767 1.00 70.44 176 GLN A N 1
ATOM 1396 C CA . GLN A 1 176 ? 22.358 11.526 -9.841 1.00 70.44 176 GLN A CA 1
ATOM 1397 C C . GLN A 1 176 ? 21.572 12.670 -10.480 1.00 70.44 176 GLN A C 1
ATOM 1399 O O . GLN A 1 176 ? 20.831 12.427 -11.435 1.00 70.44 176 GLN A O 1
ATOM 1404 N N . ASP A 1 177 ? 21.711 13.881 -9.943 1.00 58.00 177 ASP A N 1
ATOM 1405 C CA . ASP A 1 177 ? 20.804 15.018 -10.173 1.00 58.00 177 ASP A CA 1
ATOM 1406 C C . ASP A 1 177 ? 20.661 15.464 -11.647 1.00 58.00 177 ASP A C 1
ATOM 1408 O O . ASP A 1 177 ? 19.814 16.297 -11.953 1.00 58.00 177 ASP A O 1
ATOM 1412 N N . THR A 1 178 ? 21.445 14.915 -12.583 1.00 52.22 178 THR A N 1
ATOM 1413 C CA . THR A 1 178 ? 21.549 15.416 -13.964 1.00 52.22 178 THR A CA 1
ATOM 1414 C C . THR A 1 178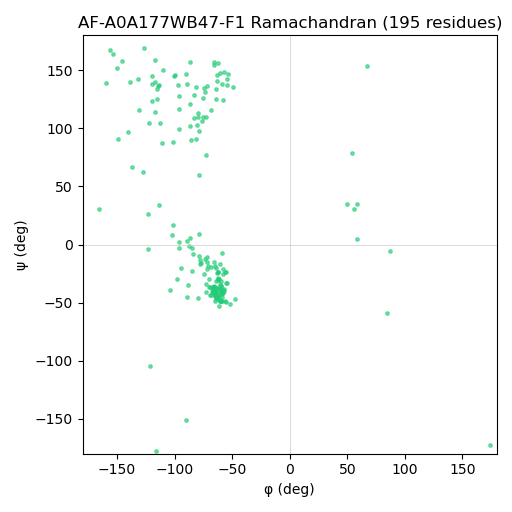 ? 21.236 14.416 -15.086 1.00 52.22 178 THR A C 1
ATOM 1416 O O . THR A 1 178 ? 21.219 14.829 -16.241 1.00 52.22 178 THR A O 1
ATOM 1419 N N . LEU A 1 179 ? 20.963 13.127 -14.824 1.00 63.00 179 LEU A N 1
ATOM 1420 C CA . LEU A 1 179 ? 20.863 12.109 -15.897 1.00 63.00 179 LEU A CA 1
ATOM 1421 C C . LEU A 1 179 ? 19.677 11.139 -15.720 1.00 63.00 179 LEU A C 1
ATOM 1423 O O . LEU A 1 179 ? 19.850 9.929 -15.526 1.00 63.00 179 LEU A O 1
ATOM 1427 N N . TRP A 1 180 ? 18.447 11.657 -15.838 1.00 68.19 180 TRP A N 1
ATOM 1428 C CA . TRP A 1 180 ? 17.236 10.820 -15.913 1.00 68.19 180 TRP A CA 1
ATOM 1429 C C . TRP A 1 180 ? 17.318 9.782 -17.044 1.00 68.19 180 TRP A C 1
ATOM 1431 O O . TRP A 1 180 ? 16.865 8.653 -16.873 1.00 68.19 180 TRP A O 1
ATOM 1441 N N . ASP A 1 181 ? 17.978 10.103 -18.157 1.00 68.12 181 ASP A N 1
ATOM 1442 C CA . ASP A 1 181 ? 18.167 9.188 -19.291 1.00 68.12 181 ASP A CA 1
ATOM 1443 C C . ASP A 1 181 ? 18.981 7.935 -18.941 1.00 68.12 181 ASP A C 1
ATOM 1445 O O . ASP A 1 181 ? 18.774 6.870 -19.520 1.00 68.12 181 ASP A O 1
ATOM 1449 N N . ILE A 1 182 ? 19.905 8.025 -17.981 1.00 69.56 182 ILE A N 1
ATOM 1450 C CA . ILE A 1 182 ? 20.657 6.858 -17.498 1.00 69.56 182 ILE A CA 1
ATOM 1451 C C . ILE A 1 182 ? 19.799 6.067 -16.514 1.00 69.56 182 ILE A C 1
ATOM 1453 O O . ILE A 1 182 ? 19.666 4.850 -16.631 1.00 69.56 182 ILE A O 1
ATOM 1457 N N . SER A 1 183 ? 19.165 6.772 -15.576 1.00 70.62 183 SER A N 1
ATOM 1458 C CA . SER A 1 183 ? 18.328 6.147 -14.549 1.00 70.62 183 SER A CA 1
ATOM 1459 C C . SER A 1 183 ? 17.126 5.413 -15.160 1.00 70.62 183 SER A C 1
ATOM 1461 O O . SER A 1 183 ? 16.786 4.316 -14.725 1.00 70.62 183 SER A O 1
ATOM 1463 N N . SER A 1 184 ? 16.514 5.973 -16.207 1.00 72.94 184 SER A N 1
ATOM 1464 C CA . SER A 1 184 ? 15.421 5.345 -16.960 1.00 72.94 184 SER A CA 1
ATOM 1465 C C . SER A 1 184 ? 15.881 4.092 -17.705 1.00 72.94 184 SER A C 1
ATOM 1467 O O . SER A 1 184 ? 15.207 3.070 -17.618 1.00 72.94 184 SER A O 1
ATOM 1469 N N . LYS A 1 185 ? 17.072 4.097 -18.324 1.00 75.06 185 LYS A N 1
ATOM 1470 C CA . LYS A 1 185 ? 17.652 2.894 -18.949 1.00 75.06 185 LYS A CA 1
ATOM 1471 C C . LYS A 1 185 ? 17.874 1.758 -17.950 1.00 75.06 185 LYS A C 1
ATOM 1473 O O . LYS A 1 185 ? 17.629 0.604 -18.301 1.00 75.06 185 LYS A O 1
ATOM 1478 N N . GLU A 1 186 ? 18.314 2.056 -16.726 1.00 74.56 186 GLU A N 1
ATOM 1479 C CA . GLU A 1 186 ? 18.463 1.052 -15.660 1.00 74.56 186 GLU A CA 1
ATOM 1480 C C . GLU A 1 186 ? 17.107 0.500 -15.190 1.00 74.56 186 GLU A C 1
ATOM 1482 O O . GLU A 1 186 ? 16.967 -0.710 -14.992 1.00 74.56 186 GLU A O 1
ATOM 1487 N N . ILE A 1 187 ? 16.086 1.357 -15.067 1.00 75.75 187 ILE A N 1
ATOM 1488 C CA . ILE A 1 187 ? 14.706 0.940 -14.762 1.00 75.75 187 ILE A CA 1
ATOM 1489 C C . ILE A 1 187 ? 14.155 0.050 -15.885 1.00 75.75 187 ILE A C 1
ATOM 1491 O O . ILE A 1 187 ? 13.585 -1.010 -15.613 1.00 75.75 187 ILE A O 1
ATOM 1495 N N . ASP A 1 188 ? 14.360 0.426 -17.145 1.00 75.00 188 ASP A N 1
ATOM 1496 C CA . ASP A 1 188 ? 13.920 -0.349 -18.304 1.00 75.00 188 ASP A CA 1
ATOM 1497 C C . ASP A 1 188 ? 14.674 -1.678 -18.421 1.00 75.00 188 ASP A C 1
ATOM 1499 O O . ASP A 1 188 ? 14.090 -2.696 -18.791 1.00 75.00 188 ASP A O 1
ATOM 1503 N N . ALA A 1 189 ? 15.966 -1.706 -18.087 1.00 77.25 189 ALA A N 1
ATOM 1504 C CA . ALA A 1 189 ? 16.754 -2.935 -18.046 1.00 77.25 189 ALA A CA 1
ATOM 1505 C C . ALA A 1 189 ? 16.245 -3.890 -16.960 1.00 77.25 189 ALA A C 1
ATOM 1507 O O . ALA A 1 189 ? 16.043 -5.074 -17.241 1.00 77.25 189 ALA A O 1
ATOM 1508 N N . HIS A 1 190 ? 15.954 -3.372 -15.759 1.00 76.69 190 HIS A N 1
ATOM 1509 C CA . HIS A 1 190 ? 15.295 -4.145 -14.703 1.00 76.69 190 HIS A CA 1
ATOM 1510 C C . HIS A 1 190 ? 13.974 -4.722 -15.221 1.00 76.69 190 HIS A C 1
ATOM 1512 O O . HIS A 1 190 ? 13.749 -5.926 -15.159 1.00 76.69 190 HIS A O 1
ATOM 1518 N N . SER A 1 191 ? 13.153 -3.882 -15.841 1.00 74.19 191 SER A N 1
ATOM 1519 C CA . SER A 1 191 ? 11.855 -4.251 -16.408 1.00 74.19 191 SER A CA 1
ATOM 1520 C C . SER A 1 191 ? 11.932 -5.338 -17.481 1.00 74.19 191 SER A C 1
ATOM 1522 O O . SER A 1 191 ? 11.115 -6.257 -17.483 1.00 74.19 191 SER A O 1
ATOM 1524 N N . ARG A 1 192 ? 12.919 -5.267 -18.385 1.00 76.12 192 ARG A N 1
ATOM 1525 C CA . ARG A 1 192 ? 13.160 -6.299 -19.405 1.00 76.12 192 ARG A CA 1
ATOM 1526 C C . ARG A 1 192 ? 13.569 -7.625 -18.779 1.00 76.12 192 ARG A C 1
ATOM 1528 O O . ARG A 1 192 ? 13.030 -8.650 -19.180 1.00 76.12 192 ARG A O 1
ATOM 1535 N N . SER A 1 193 ? 14.445 -7.604 -17.771 1.00 75.19 193 SER A N 1
ATOM 1536 C CA . SER A 1 193 ? 14.870 -8.834 -17.088 1.00 75.19 193 SER A CA 1
ATOM 1537 C C . SER A 1 193 ? 13.725 -9.550 -16.365 1.00 75.19 193 SER A C 1
ATOM 1539 O O . SER A 1 193 ? 13.775 -10.763 -16.201 1.00 75.19 193 SER A O 1
ATOM 1541 N N . LEU A 1 194 ? 12.667 -8.825 -15.981 1.00 72.06 194 LEU A N 1
ATOM 1542 C CA . LEU A 1 194 ? 11.460 -9.421 -15.406 1.00 72.06 194 LEU A CA 1
ATOM 1543 C C . LEU A 1 194 ? 10.570 -10.131 -16.428 1.00 72.06 194 LEU A C 1
ATOM 1545 O O . LEU A 1 194 ? 9.821 -11.011 -16.034 1.00 72.06 194 LEU A O 1
ATOM 1549 N N . ARG A 1 195 ? 10.618 -9.752 -17.712 1.00 67.69 195 ARG A N 1
ATOM 1550 C CA . ARG A 1 195 ? 9.834 -10.421 -18.770 1.00 67.69 195 ARG A CA 1
ATOM 1551 C C . ARG A 1 195 ? 10.451 -11.744 -19.220 1.00 67.69 195 ARG A C 1
ATOM 1553 O O . ARG A 1 195 ? 9.791 -12.509 -19.907 1.00 67.69 195 ARG A O 1
ATOM 1560 N N . SER A 1 196 ? 11.724 -11.961 -18.896 1.00 59.88 196 SER A N 1
ATOM 1561 C CA . SER A 1 196 ? 12.475 -13.180 -19.212 1.00 59.88 196 SER A CA 1
ATOM 1562 C C . SER A 1 196 ? 12.509 -14.198 -18.064 1.00 59.88 196 SER A C 1
ATOM 1564 O O . SER A 1 196 ? 13.208 -15.200 -18.190 1.00 59.88 196 SER A O 1
ATOM 1566 N N . LEU A 1 197 ? 11.835 -13.907 -16.944 1.00 57.06 197 LEU A N 1
ATOM 1567 C CA . LEU A 1 197 ? 11.639 -14.812 -15.804 1.00 57.06 197 LEU A CA 1
ATOM 1568 C C . LEU A 1 197 ? 10.312 -15.553 -15.952 1.00 57.06 197 LEU A C 1
ATOM 1570 O O . LEU A 1 197 ? 10.285 -16.737 -15.558 1.00 57.06 197 LEU A O 1
#